Protein AF-J9ECN8-F1 (afdb_monomer_lite)

Sequence (261 aa):
MIISYKNYASPDTIIVLPNNDFPMMNDNQLINFFMRSLADIKRQDGMLNRNRDFYVLDIANLGALSIALVNAFPEMKFSCYNNDAHKLVHLFSPHTHNFGAFPDNQDSLLTDGSITENGYPLISSKPPRTYFEDAECSDVLICCPVSSHGFLLETSLNRVLSFRLSNGQAHIIPAKISVMGQIVNCPDIVKRCKPCPSAYQGVDLSAINDLAISFYYDIEPSVLKHEVFSDPFELMTFRFDKVQVLLFVQICFVTTVKAIA

Organism: Wuchereria bancrofti (NCBI:txid6293)

Radius of gyration: 23.29 Å; chains: 1; bounding box: 60×42×58 Å

Foldseek 3Di:
DDPDPCVVDPPVNDQDQPQAQVVCLPPPVNLVLVQVVVVVLVVVVVVVVPPDAAEEEEPAQRLSSVLSNCVSCLSHEYAHEHQSQVRCVVSDDPSHPHTYHFPLVPCVPPPPDDQDPVRDPPPPPDQDARDDPCLQVHQEYEHDQAHPFGDGNPVRVSHLLNSCVNHVRHYYVVQKDFDKAFAKAFVVVVCVQDPDVVVPPPDPCVVCRVVGDQADIPDDPVPTDIGTDDDIDTPDMDGSNHNDPPPDDPDDDGNGNPPPD

Secondary structure (DSSP, 8-state):
----GGGT--GGG----TTS-HHHHT-HHHHHHHHHHHHHHHHHHHHTT--S--EEEE-S--HHHHHHHHHH-TTSEEEEE-TTHHHHGGGS-TTEEEEE--GGGGGGG-------TT------SSPP----TTTTT-SEEE---B-TTS-B-HHHHHHHHHHHHH-SSSEEESSEEEEEE--EE-HHHHHHHS--GGGSTT---GGGGGG------S--GGGS--EE-S--EEEEEEESSS-------------------

Structure (mmCIF, N/CA/C/O backbone):
data_AF-J9ECN8-F1
#
_entry.id   AF-J9ECN8-F1
#
loop_
_atom_site.group_PDB
_atom_site.id
_atom_site.type_symbol
_atom_site.label_atom_id
_atom_site.label_alt_id
_atom_site.label_comp_id
_atom_site.label_asym_id
_atom_site.label_entity_id
_atom_site.label_seq_id
_atom_site.pdbx_PDB_ins_code
_atom_site.Cartn_x
_atom_site.Cartn_y
_atom_site.Cartn_z
_atom_site.occupancy
_atom_site.B_iso_or_equiv
_atom_site.auth_seq_id
_atom_site.auth_comp_id
_atom_site.auth_asym_id
_atom_site.auth_atom_id
_atom_site.pdbx_PDB_model_num
ATOM 1 N N . MET A 1 1 ? -23.150 17.435 -27.465 1.00 44.12 1 MET A N 1
ATOM 2 C CA . MET A 1 1 ? -23.328 17.991 -26.108 1.00 44.12 1 MET A CA 1
ATOM 3 C C . MET A 1 1 ? -21.942 18.161 -25.511 1.00 44.12 1 MET A C 1
ATOM 5 O O . MET A 1 1 ? -21.281 17.163 -25.272 1.00 44.12 1 MET A O 1
ATOM 9 N N . ILE A 1 2 ? -21.447 19.396 -25.405 1.00 46.53 2 ILE A N 1
ATOM 10 C CA . ILE A 1 2 ? -20.133 19.672 -24.809 1.00 46.53 2 ILE A CA 1
ATOM 11 C C . ILE A 1 2 ? -20.352 19.752 -23.301 1.00 46.53 2 ILE A C 1
ATOM 13 O O . ILE A 1 2 ? -21.045 20.646 -22.820 1.00 46.53 2 ILE A O 1
ATOM 17 N N . ILE A 1 3 ? -19.814 18.780 -22.569 1.00 47.91 3 ILE A N 1
ATOM 18 C CA . ILE A 1 3 ? -19.807 18.787 -21.108 1.00 47.91 3 ILE A CA 1
ATOM 19 C C . ILE A 1 3 ? -18.822 19.884 -20.684 1.00 47.91 3 ILE A C 1
ATOM 21 O O . ILE A 1 3 ? -17.613 19.743 -20.847 1.00 47.91 3 ILE A O 1
ATOM 25 N N . SER A 1 4 ? -19.333 21.016 -20.198 1.00 50.53 4 SER A N 1
ATOM 26 C CA . SER A 1 4 ? -18.500 22.065 -19.603 1.00 50.53 4 SER A CA 1
ATOM 27 C C . SER A 1 4 ? -18.049 21.601 -18.220 1.00 50.53 4 SER A C 1
ATOM 29 O O . SER A 1 4 ? -18.863 21.554 -17.300 1.00 50.53 4 SER A O 1
ATOM 31 N N . TYR A 1 5 ? -16.762 21.281 -18.054 1.00 53.50 5 TYR A N 1
ATOM 32 C CA . TYR A 1 5 ? -16.178 20.895 -16.758 1.00 53.50 5 TYR A CA 1
ATOM 33 C C . TYR A 1 5 ? -16.437 21.934 -15.652 1.00 53.50 5 TYR A C 1
ATOM 35 O O . TYR A 1 5 ? -16.629 21.565 -14.495 1.00 53.50 5 TYR A O 1
ATOM 43 N N . LYS A 1 6 ? -16.548 23.222 -16.013 1.00 54.34 6 LYS A N 1
ATOM 44 C CA . LYS A 1 6 ? -16.897 24.310 -15.081 1.00 54.34 6 LYS A CA 1
ATOM 45 C C . LYS A 1 6 ? -18.284 24.161 -14.445 1.00 54.34 6 LYS A C 1
ATOM 47 O O . LYS A 1 6 ? -18.522 24.753 -13.403 1.00 54.34 6 LYS A O 1
ATOM 52 N N . ASN A 1 7 ? -19.186 23.389 -15.053 1.00 55.53 7 ASN A N 1
ATOM 53 C CA . ASN A 1 7 ? -20.536 23.176 -14.529 1.00 55.53 7 ASN A CA 1
ATOM 54 C C . ASN A 1 7 ? -20.619 21.985 -13.553 1.00 55.53 7 ASN A C 1
ATOM 56 O O . ASN A 1 7 ? -21.668 21.798 -12.946 1.00 55.53 7 ASN A O 1
ATOM 60 N N . TYR A 1 8 ? -19.554 21.179 -13.416 1.00 55.03 8 TYR A N 1
ATOM 61 C CA . TYR A 1 8 ? -19.542 19.955 -12.595 1.00 55.03 8 TYR A CA 1
ATOM 62 C C . TYR A 1 8 ? -18.639 20.034 -11.363 1.00 55.03 8 TYR A C 1
ATOM 64 O O . TYR A 1 8 ? -18.899 19.341 -10.385 1.00 55.03 8 TYR A O 1
ATOM 72 N N . ALA A 1 9 ? -17.604 20.871 -11.385 1.00 55.28 9 ALA A N 1
ATOM 73 C CA . ALA A 1 9 ? -16.734 21.089 -10.238 1.00 55.28 9 ALA A CA 1
ATOM 74 C C . ALA A 1 9 ? -16.389 22.578 -10.151 1.00 55.28 9 ALA A C 1
ATOM 76 O O . ALA A 1 9 ? -15.718 23.116 -11.037 1.00 55.28 9 ALA A O 1
ATOM 77 N N . SER A 1 10 ? -16.855 23.251 -9.093 1.00 58.81 10 SER A N 1
ATOM 78 C CA . SER A 1 10 ? -16.287 24.555 -8.743 1.00 58.81 10 SER A CA 1
ATOM 79 C C . SER A 1 10 ? -14.843 24.322 -8.286 1.00 58.81 10 SER A C 1
ATOM 81 O O . SER A 1 10 ? -14.612 23.363 -7.543 1.00 58.81 10 SER A O 1
ATOM 83 N N . PRO A 1 11 ? -13.869 25.169 -8.655 1.00 60.03 11 PRO A N 1
ATOM 84 C CA . PRO A 1 11 ? -12.533 25.142 -8.057 1.00 60.03 11 PRO A CA 1
ATOM 85 C C . PRO A 1 11 ? -12.568 25.123 -6.521 1.00 60.03 11 PRO A C 1
ATOM 87 O O . PRO A 1 11 ? -11.711 24.503 -5.900 1.00 60.03 11 PRO A O 1
ATOM 90 N N . ASP A 1 12 ? -13.614 25.702 -5.923 1.00 63.50 12 ASP A N 1
ATOM 91 C CA . ASP A 1 12 ? -13.840 25.739 -4.472 1.00 63.50 12 ASP A CA 1
ATOM 92 C C . ASP A 1 12 ? -14.202 24.370 -3.861 1.00 63.50 12 ASP A C 1
ATOM 94 O O . ASP A 1 12 ? -14.223 24.219 -2.644 1.00 63.50 12 ASP A O 1
ATOM 98 N N . THR A 1 13 ? -14.496 23.363 -4.692 1.00 66.94 13 THR A N 1
ATOM 99 C CA . THR A 1 13 ? -14.792 21.979 -4.268 1.00 66.94 13 THR A CA 1
ATOM 100 C C . THR A 1 13 ? -13.595 21.035 -4.413 1.00 66.94 13 THR A C 1
ATOM 102 O O . THR A 1 13 ? -13.693 19.858 -4.069 1.00 66.94 13 THR A O 1
ATOM 105 N N . ILE A 1 14 ? -12.456 21.527 -4.915 1.00 75.88 14 ILE A N 1
ATOM 106 C CA . ILE A 1 14 ? -11.248 20.720 -5.113 1.00 75.88 14 ILE A CA 1
ATOM 107 C C . ILE A 1 14 ? -10.429 20.712 -3.823 1.00 75.88 14 ILE A C 1
ATOM 109 O O . ILE A 1 14 ? -9.866 21.726 -3.413 1.00 75.88 14 ILE A O 1
ATOM 113 N N . ILE A 1 15 ? -10.302 19.538 -3.208 1.00 79.69 15 ILE A N 1
ATOM 114 C CA . ILE A 1 15 ? -9.439 19.339 -2.043 1.00 79.69 15 ILE A CA 1
ATOM 115 C C . ILE A 1 15 ? -8.073 18.858 -2.532 1.00 79.69 15 ILE A C 1
ATOM 117 O O . ILE A 1 15 ? -7.946 17.769 -3.087 1.00 79.69 15 ILE A O 1
ATOM 121 N N . VAL A 1 16 ? -7.037 19.670 -2.320 1.00 82.81 16 VAL A N 1
ATOM 122 C CA . VAL A 1 16 ? -5.660 19.337 -2.714 1.00 82.81 16 VAL A CA 1
ATOM 123 C C . VAL A 1 16 ? -4.937 18.643 -1.562 1.00 82.81 16 VAL A C 1
ATOM 125 O O . VAL A 1 16 ? -4.697 19.262 -0.519 1.00 82.81 16 VAL A O 1
ATOM 128 N N . LEU A 1 17 ? -4.542 17.388 -1.775 1.00 85.62 17 LEU A N 1
ATOM 129 C CA . LEU A 1 17 ? -3.843 16.534 -0.808 1.00 85.62 17 LEU A CA 1
ATOM 130 C C . LEU A 1 17 ? -2.387 16.302 -1.254 1.00 85.62 17 LEU A C 1
ATOM 132 O O . LEU A 1 17 ? -2.105 15.313 -1.925 1.00 85.62 17 LEU A O 1
ATOM 136 N N . PRO A 1 18 ? -1.460 17.232 -0.960 1.00 83.69 18 PRO A N 1
ATOM 137 C CA . PRO A 1 18 ? -0.095 17.194 -1.488 1.00 83.69 18 PRO A CA 1
ATOM 138 C C . PRO A 1 18 ? 0.755 16.032 -0.962 1.00 83.69 18 PRO A C 1
ATOM 140 O O . PRO A 1 18 ? 1.751 15.694 -1.590 1.00 83.69 18 PRO A O 1
ATOM 143 N N . ASN A 1 19 ? 0.397 15.443 0.182 1.00 86.06 19 ASN A N 1
ATOM 144 C CA . ASN A 1 19 ? 1.182 14.392 0.831 1.00 86.06 19 ASN A CA 1
ATOM 145 C C . ASN A 1 19 ? 0.583 12.996 0.647 1.00 86.06 19 ASN A C 1
ATOM 147 O O . ASN A 1 19 ? 1.091 12.033 1.226 1.00 86.06 19 ASN A O 1
ATOM 151 N N . ASN A 1 20 ? -0.526 12.889 -0.083 1.00 88.25 20 ASN A N 1
ATOM 152 C CA . ASN A 1 20 ? -1.149 11.614 -0.385 1.00 88.25 20 ASN A CA 1
ATOM 153 C C . ASN A 1 20 ? -0.677 11.121 -1.755 1.00 88.25 20 ASN A C 1
ATOM 155 O O . ASN A 1 20 ? -0.539 11.892 -2.705 1.00 88.25 20 ASN A O 1
ATOM 159 N N . ASP A 1 21 ? -0.470 9.813 -1.857 1.00 88.75 21 ASP A N 1
ATOM 160 C CA . ASP A 1 21 ? -0.122 9.158 -3.110 1.00 88.75 21 ASP A CA 1
ATOM 161 C C . ASP A 1 21 ? -1.367 9.077 -4.011 1.00 88.75 21 ASP A C 1
ATOM 163 O O . ASP A 1 21 ? -2.272 8.266 -3.793 1.00 88.75 21 ASP A O 1
ATOM 167 N N . PHE A 1 22 ? -1.453 9.983 -4.989 1.00 89.25 22 PHE A N 1
ATOM 168 C CA . PHE A 1 22 ? -2.646 10.139 -5.821 1.00 89.25 22 PHE A CA 1
ATOM 169 C C . PHE A 1 22 ? -2.990 8.878 -6.635 1.00 89.25 22 PHE A C 1
ATOM 171 O O . PHE A 1 22 ? -4.160 8.486 -6.611 1.00 89.25 22 PHE A O 1
ATOM 178 N N . PRO A 1 23 ? -2.048 8.205 -7.330 1.00 89.94 23 PRO A N 1
ATOM 179 C CA . PRO A 1 23 ? -2.356 6.940 -7.992 1.00 89.94 23 PRO A CA 1
ATOM 180 C C . PRO A 1 23 ? -2.916 5.885 -7.032 1.00 89.94 23 PRO A C 1
ATOM 182 O O . PRO A 1 23 ? -3.953 5.293 -7.332 1.00 89.94 23 PRO A O 1
ATOM 185 N N . MET A 1 24 ? -2.307 5.697 -5.855 1.00 91.31 24 MET A N 1
ATOM 186 C CA . MET A 1 24 ? -2.782 4.696 -4.889 1.00 91.31 24 MET A CA 1
ATOM 187 C C . MET A 1 24 ? -4.142 5.054 -4.284 1.00 91.31 24 MET A C 1
ATOM 189 O O . MET A 1 24 ? -4.969 4.170 -4.070 1.00 91.31 24 MET A O 1
ATOM 193 N N . MET A 1 25 ? -4.421 6.342 -4.060 1.00 89.88 25 MET A N 1
ATOM 194 C CA . MET A 1 25 ? -5.743 6.811 -3.626 1.00 89.88 25 MET A CA 1
ATOM 195 C C . MET A 1 25 ? -6.870 6.462 -4.608 1.00 89.88 25 MET A C 1
ATOM 197 O O . MET A 1 25 ? -8.026 6.388 -4.195 1.00 89.88 25 MET A O 1
ATOM 201 N N . ASN A 1 26 ? -6.553 6.284 -5.892 1.00 90.25 26 ASN A N 1
ATOM 202 C CA . ASN A 1 26 ? -7.520 5.968 -6.944 1.00 90.25 26 ASN A CA 1
ATOM 203 C C . ASN A 1 26 ? -7.516 4.478 -7.332 1.00 90.25 26 ASN A C 1
ATOM 205 O O . ASN A 1 26 ? -8.256 4.069 -8.231 1.00 90.25 26 ASN A O 1
ATOM 209 N N . ASP A 1 27 ? -6.714 3.650 -6.658 1.00 92.38 27 ASP A N 1
ATOM 210 C CA . ASP A 1 27 ? -6.674 2.213 -6.897 1.00 92.38 27 ASP A CA 1
ATOM 211 C C . ASP A 1 27 ? -7.784 1.495 -6.111 1.00 92.38 27 ASP A C 1
ATOM 213 O O . ASP A 1 27 ? -7.659 1.132 -4.938 1.00 92.38 27 ASP A O 1
ATOM 217 N N . ASN A 1 28 ? -8.897 1.239 -6.799 1.00 93.94 28 ASN A N 1
ATOM 218 C CA . ASN A 1 28 ? -10.022 0.499 -6.233 1.00 93.94 28 ASN A CA 1
ATOM 219 C C . ASN A 1 28 ? -9.659 -0.939 -5.836 1.00 93.94 28 ASN A C 1
ATOM 221 O O . ASN A 1 28 ? -10.296 -1.496 -4.941 1.00 93.94 28 ASN A O 1
ATOM 225 N N . GLN A 1 29 ? -8.695 -1.584 -6.498 1.00 93.56 29 GLN A N 1
ATOM 226 C CA . GLN A 1 29 ? -8.294 -2.946 -6.138 1.00 93.56 29 GLN A CA 1
ATOM 227 C C . GLN A 1 29 ? -7.537 -2.938 -4.813 1.00 93.56 29 GLN A C 1
ATOM 229 O O . GLN A 1 29 ? -7.827 -3.769 -3.950 1.00 93.56 29 GLN A O 1
ATOM 234 N N . LEU A 1 30 ? -6.651 -1.958 -4.622 1.00 92.62 30 LEU A N 1
ATOM 235 C CA . LEU A 1 30 ? -5.947 -1.736 -3.364 1.00 92.62 30 LEU A CA 1
ATOM 236 C C . LEU A 1 30 ? -6.927 -1.467 -2.214 1.00 92.62 30 LEU A C 1
ATOM 238 O O . LEU A 1 30 ? -6.869 -2.140 -1.185 1.00 92.62 30 LEU A O 1
ATOM 242 N N . ILE A 1 31 ? -7.878 -0.546 -2.397 1.00 94.81 31 ILE A N 1
ATOM 243 C CA . ILE A 1 31 ? -8.895 -0.245 -1.374 1.00 94.81 31 ILE A CA 1
ATOM 244 C C . ILE A 1 31 ? -9.710 -1.502 -1.031 1.00 94.81 31 ILE A C 1
ATOM 246 O O . ILE A 1 31 ? -9.890 -1.837 0.142 1.00 94.81 31 ILE A O 1
ATOM 250 N N . ASN A 1 32 ? -10.146 -2.255 -2.047 1.00 95.69 32 ASN A N 1
ATOM 251 C CA . ASN A 1 32 ? -10.878 -3.506 -1.846 1.00 95.69 32 ASN A CA 1
ATOM 252 C C . ASN A 1 32 ? -10.046 -4.572 -1.120 1.00 95.69 32 ASN A C 1
ATOM 254 O O . ASN A 1 32 ? -10.601 -5.337 -0.329 1.00 95.69 32 ASN A O 1
ATOM 258 N N . PHE A 1 33 ? -8.737 -4.640 -1.371 1.00 95.56 33 PHE A N 1
ATOM 259 C CA . PHE A 1 33 ? -7.832 -5.534 -0.652 1.00 95.56 33 PHE A CA 1
ATOM 260 C C . PHE A 1 33 ? -7.834 -5.232 0.852 1.00 95.56 33 PHE A C 1
ATOM 262 O O . PHE A 1 33 ? -8.035 -6.149 1.654 1.00 95.56 33 PHE A O 1
ATOM 269 N N . PHE A 1 34 ? -7.686 -3.963 1.241 1.00 96.81 34 PHE A N 1
ATOM 270 C CA . PHE A 1 34 ? -7.721 -3.562 2.650 1.00 96.81 34 PHE A CA 1
ATOM 271 C C . PHE A 1 34 ? -9.086 -3.825 3.288 1.00 96.81 34 PHE A C 1
ATOM 273 O O . PHE A 1 34 ? -9.150 -4.425 4.360 1.00 96.81 34 PHE A O 1
ATOM 280 N N . MET A 1 35 ? -10.177 -3.454 2.609 1.00 96.25 35 MET A N 1
ATOM 281 C CA . MET A 1 35 ? -11.536 -3.692 3.104 1.00 96.25 35 MET A CA 1
ATOM 282 C C . MET A 1 35 ? -11.812 -5.178 3.354 1.00 96.25 35 MET A C 1
ATOM 284 O O . MET A 1 35 ? -12.316 -5.545 4.414 1.00 96.25 35 MET A O 1
ATOM 288 N N . ARG A 1 36 ? -11.472 -6.049 2.395 1.00 96.06 36 ARG A N 1
ATOM 289 C CA . ARG A 1 36 ? -11.673 -7.500 2.536 1.00 96.06 36 ARG A CA 1
ATOM 290 C C . ARG A 1 36 ? -10.820 -8.076 3.659 1.00 96.06 36 ARG A C 1
ATOM 292 O O . ARG A 1 36 ? -11.334 -8.840 4.469 1.00 96.06 36 ARG A O 1
ATOM 299 N N . SER A 1 37 ? -9.557 -7.660 3.742 1.00 95.69 37 SER A N 1
ATOM 300 C CA . SER A 1 37 ? -8.640 -8.106 4.794 1.00 95.69 37 SER A CA 1
ATOM 301 C C . SER A 1 37 ? -9.158 -7.739 6.188 1.00 95.69 37 SER A C 1
ATOM 303 O O . SER A 1 37 ? -9.153 -8.578 7.088 1.00 95.69 37 SER A O 1
ATOM 305 N N . LEU A 1 38 ? -9.664 -6.513 6.362 1.00 96.00 38 LEU A N 1
ATOM 306 C CA . LEU A 1 38 ? -10.241 -6.065 7.628 1.00 96.00 38 LEU A CA 1
ATOM 307 C C . LEU A 1 38 ? -11.526 -6.834 7.972 1.00 96.00 38 LEU A C 1
ATOM 309 O O . LEU A 1 38 ? -11.681 -7.291 9.104 1.00 96.00 38 LEU A O 1
ATOM 313 N N . ALA A 1 39 ? -12.414 -7.041 6.993 1.00 94.81 39 ALA A N 1
ATOM 314 C CA . ALA A 1 39 ? -13.639 -7.818 7.180 1.00 94.81 39 ALA A CA 1
ATOM 315 C C . ALA A 1 39 ? -13.352 -9.268 7.603 1.00 94.81 39 ALA A C 1
ATOM 317 O O . ALA A 1 39 ? -14.041 -9.812 8.469 1.00 94.81 39 ALA A O 1
ATOM 318 N N . ASP A 1 40 ? -12.335 -9.897 7.012 1.00 92.88 40 ASP A N 1
ATOM 319 C CA . ASP A 1 40 ? -11.943 -11.265 7.347 1.00 92.88 40 ASP A CA 1
ATOM 320 C C . ASP A 1 40 ? -11.378 -11.361 8.770 1.00 92.88 40 ASP A C 1
ATOM 322 O O . ASP A 1 40 ? -11.769 -12.265 9.513 1.00 92.88 40 ASP A O 1
ATOM 326 N N . ILE A 1 41 ? -10.543 -10.403 9.190 1.00 91.88 41 ILE A N 1
ATOM 327 C CA . ILE A 1 41 ? -10.044 -10.333 10.573 1.00 91.88 41 ILE A CA 1
ATOM 328 C C . ILE A 1 41 ? -11.204 -10.115 11.551 1.00 91.88 41 ILE A C 1
ATOM 330 O O . ILE A 1 41 ? -11.314 -10.831 12.547 1.00 91.88 41 ILE A O 1
ATOM 334 N N . LYS A 1 42 ? -12.124 -9.186 11.257 1.00 90.12 42 LYS A N 1
ATOM 335 C CA . LYS A 1 42 ? -13.286 -8.944 12.122 1.00 90.12 42 LYS A CA 1
ATOM 336 C C . LYS A 1 42 ? -14.162 -10.186 12.264 1.00 90.12 42 LYS A C 1
ATOM 338 O O . LYS A 1 42 ? -14.627 -10.489 13.363 1.00 90.12 42 LYS A O 1
ATOM 343 N N . ARG A 1 43 ? -14.384 -10.921 11.169 1.00 89.12 43 ARG A N 1
ATOM 344 C CA . ARG A 1 43 ? -15.155 -12.171 11.188 1.00 89.12 43 ARG A CA 1
ATOM 345 C C . ARG A 1 43 ? -14.503 -13.206 12.105 1.00 89.12 43 ARG A C 1
ATOM 347 O O . ARG A 1 43 ? -15.210 -13.853 12.873 1.00 89.12 43 ARG A O 1
ATOM 354 N N . GLN A 1 44 ? -13.178 -13.340 12.047 1.00 84.81 44 GLN A N 1
ATOM 355 C CA . GLN A 1 44 ? -12.423 -14.244 12.919 1.00 84.81 44 GLN A CA 1
ATOM 356 C C . GLN A 1 44 ? -12.537 -13.844 14.397 1.00 84.81 44 GLN A C 1
ATOM 358 O O . GLN A 1 44 ? -12.761 -14.712 15.237 1.00 84.81 44 GLN A O 1
ATOM 363 N N . ASP A 1 45 ? -12.460 -12.550 14.715 1.00 82.31 45 ASP A N 1
ATOM 364 C CA . ASP A 1 45 ? -12.615 -12.059 16.092 1.00 82.31 45 ASP A CA 1
ATOM 365 C C . ASP A 1 45 ? -14.046 -12.268 16.628 1.00 82.31 45 ASP A C 1
ATOM 367 O O . ASP A 1 45 ? -14.234 -12.707 17.764 1.00 82.31 45 ASP A O 1
ATOM 371 N N . GLY A 1 46 ? -15.065 -12.081 15.781 1.00 75.69 46 GLY A N 1
ATOM 372 C CA . GLY A 1 46 ? -16.461 -12.374 16.121 1.00 75.69 46 GLY A CA 1
ATOM 373 C C . GLY A 1 46 ? -16.708 -13.848 16.465 1.00 75.69 46 GLY A C 1
ATOM 374 O O . GLY A 1 46 ? -17.459 -14.144 17.392 1.00 75.69 46 GLY A O 1
ATOM 375 N N . MET A 1 47 ? -16.024 -14.783 15.794 1.00 64.38 47 MET A N 1
ATOM 376 C CA . MET A 1 47 ? -16.091 -16.215 16.134 1.00 64.38 47 MET A CA 1
ATOM 377 C C . MET A 1 47 ? -15.509 -16.533 17.519 1.00 64.38 47 MET A C 1
ATOM 379 O O . MET A 1 47 ? -15.849 -17.561 18.103 1.00 64.38 47 MET A O 1
ATOM 383 N N . LEU A 1 48 ? -14.657 -15.658 18.061 1.00 70.81 48 LEU A N 1
ATOM 384 C CA . LEU A 1 48 ? -14.082 -15.787 19.400 1.00 70.81 48 LEU A CA 1
ATOM 385 C C . LEU A 1 48 ? -14.984 -15.186 20.499 1.00 70.81 48 LEU A C 1
ATOM 387 O O . LEU A 1 48 ? -14.573 -15.160 21.658 1.00 70.81 48 LEU A O 1
ATOM 391 N N . ASN A 1 49 ? -16.205 -14.732 20.165 1.00 61.03 49 ASN A N 1
ATOM 392 C CA . ASN A 1 49 ? -17.204 -14.164 21.087 1.00 61.03 49 ASN A CA 1
ATOM 393 C C . ASN A 1 49 ? -16.664 -13.038 21.989 1.00 61.03 49 ASN A C 1
ATOM 395 O O . ASN A 1 49 ? -17.061 -12.891 23.149 1.00 61.03 49 ASN A O 1
ATOM 399 N N . ARG A 1 50 ? -15.757 -12.213 21.464 1.00 66.25 50 ARG A N 1
ATOM 400 C CA . ARG A 1 50 ? -15.271 -11.030 22.175 1.00 66.25 50 ARG A CA 1
ATOM 401 C C . ARG A 1 50 ? -16.289 -9.899 22.026 1.00 66.25 50 ARG A C 1
ATOM 403 O O . ARG A 1 50 ? -16.284 -9.170 21.043 1.00 66.25 50 ARG A O 1
ATOM 410 N N . ASN A 1 51 ? -17.169 -9.747 23.016 1.00 66.25 51 ASN A N 1
ATOM 411 C CA . ASN A 1 51 ? -18.075 -8.597 23.129 1.00 66.25 51 ASN A CA 1
ATOM 412 C C . ASN A 1 51 ? -17.298 -7.348 23.583 1.00 66.25 51 ASN A C 1
ATOM 414 O O . ASN A 1 51 ? -17.433 -6.894 24.719 1.00 66.25 51 ASN A O 1
ATOM 418 N N . ARG A 1 52 ? -16.440 -6.818 22.709 1.00 81.31 52 ARG A N 1
ATOM 419 C CA . ARG A 1 52 ? -15.742 -5.547 22.916 1.00 81.31 52 ARG A CA 1
ATOM 420 C C . ARG A 1 52 ? -15.741 -4.707 21.645 1.00 81.31 52 ARG A C 1
ATOM 422 O O . ARG A 1 52 ? -15.886 -5.243 20.544 1.00 81.31 52 ARG A O 1
ATOM 429 N N . ASP A 1 53 ? -15.547 -3.406 21.825 1.00 85.31 53 ASP A N 1
ATOM 430 C CA . ASP A 1 53 ? -15.266 -2.488 20.725 1.00 85.31 53 ASP A CA 1
ATOM 431 C C . ASP A 1 53 ? -14.008 -2.945 19.975 1.00 85.31 53 ASP A C 1
ATOM 433 O O . ASP A 1 53 ? -13.063 -3.454 20.582 1.00 85.31 53 ASP A O 1
ATOM 437 N N . PHE A 1 54 ? -14.029 -2.796 18.651 1.00 90.00 54 PHE A N 1
ATOM 438 C CA . PHE A 1 54 ? -12.950 -3.225 17.766 1.00 90.00 54 PHE A CA 1
ATOM 439 C C . PHE A 1 54 ? -12.220 -2.003 17.226 1.00 90.00 54 PHE A C 1
ATOM 441 O O . PHE A 1 54 ? -12.833 -1.177 16.544 1.00 90.00 54 PHE A O 1
ATOM 448 N N . TYR A 1 55 ? -10.940 -1.889 17.557 1.00 92.19 55 TYR A N 1
ATOM 449 C CA . TYR A 1 55 ? -10.134 -0.697 17.331 1.00 92.19 55 TYR A CA 1
ATOM 450 C C . TYR A 1 55 ? -9.187 -0.885 16.148 1.00 92.19 55 TYR A C 1
ATOM 452 O O . TYR A 1 55 ? -8.414 -1.843 16.084 1.00 92.19 55 TYR A O 1
ATOM 460 N N . VAL A 1 56 ? -9.227 0.061 15.216 1.00 94.56 56 VAL A N 1
ATOM 461 C CA . VAL A 1 56 ? -8.409 0.073 14.005 1.00 94.56 56 VAL A CA 1
ATOM 462 C C . VAL A 1 56 ? -7.558 1.335 13.987 1.00 94.56 56 VAL A C 1
ATOM 464 O O . VAL A 1 56 ? -8.083 2.449 13.996 1.00 94.56 56 VAL A O 1
ATOM 467 N N . LEU A 1 57 ? -6.243 1.151 13.912 1.00 95.25 57 LEU A N 1
ATOM 468 C CA . LEU A 1 57 ? -5.274 2.220 13.715 1.00 95.25 57 LEU A CA 1
ATOM 469 C C . LEU A 1 57 ? -4.857 2.261 12.245 1.00 95.25 57 LEU A C 1
ATOM 471 O O . LEU A 1 57 ? -4.229 1.331 11.744 1.00 95.25 57 LEU A O 1
ATOM 475 N N . ASP A 1 58 ? -5.188 3.341 11.549 1.00 95.25 58 ASP A N 1
ATOM 476 C CA . ASP A 1 58 ? -4.814 3.561 10.155 1.00 95.25 58 ASP A CA 1
ATOM 477 C C . ASP A 1 58 ? -3.670 4.571 10.054 1.00 95.25 58 ASP A C 1
ATOM 479 O O . ASP A 1 58 ? -3.820 5.745 10.388 1.00 95.25 58 ASP A O 1
ATOM 483 N N . ILE A 1 59 ? -2.523 4.099 9.570 1.00 94.44 59 ILE A N 1
ATOM 484 C CA . ILE A 1 59 ? -1.323 4.894 9.289 1.00 94.44 59 ILE A CA 1
ATOM 485 C C . ILE A 1 59 ? -0.941 4.845 7.805 1.00 94.44 59 ILE A C 1
ATOM 487 O O . ILE A 1 59 ? 0.188 5.194 7.452 1.00 94.44 59 ILE A O 1
ATOM 491 N N . ALA A 1 60 ? -1.840 4.393 6.925 1.00 94.31 60 ALA A N 1
ATOM 492 C CA . ALA A 1 60 ? -1.549 4.242 5.502 1.00 94.31 60 ALA A CA 1
ATOM 493 C C . ALA A 1 60 ? -1.302 5.578 4.792 1.00 94.31 60 ALA A C 1
ATOM 495 O O . ALA A 1 60 ? -0.710 5.580 3.718 1.00 94.31 60 ALA A O 1
ATOM 496 N N . ASN A 1 61 ? -1.725 6.704 5.384 1.00 92.94 61 ASN A N 1
ATOM 497 C CA . ASN A 1 61 ? -1.612 8.039 4.791 1.00 92.94 61 ASN A CA 1
ATOM 498 C C . ASN A 1 61 ? -2.289 8.136 3.403 1.00 92.94 61 ASN A C 1
ATOM 500 O O . ASN A 1 61 ? -1.803 8.822 2.507 1.00 92.94 61 ASN A O 1
ATOM 504 N N . LEU A 1 62 ? -3.421 7.442 3.234 1.00 92.81 62 LEU A N 1
ATOM 505 C CA . LEU A 1 62 ? -4.243 7.451 2.021 1.00 92.81 62 LEU A CA 1
ATOM 506 C C . LEU A 1 62 ? -5.680 7.837 2.386 1.00 92.81 62 LEU A C 1
ATOM 508 O O . LEU A 1 62 ? -6.458 7.006 2.841 1.00 92.81 62 LEU A O 1
ATOM 512 N N . GLY A 1 63 ? -6.054 9.099 2.173 1.00 90.06 63 GLY A N 1
ATOM 513 C CA . GLY A 1 63 ? -7.337 9.634 2.643 1.00 90.06 63 GLY A CA 1
ATOM 514 C C . GLY A 1 63 ? -8.555 8.887 2.090 1.00 90.06 63 GLY A C 1
ATOM 515 O O . GLY A 1 63 ? -9.506 8.632 2.824 1.00 90.06 63 GLY A O 1
ATOM 516 N N . ALA A 1 64 ? -8.508 8.472 0.820 1.00 90.69 64 ALA A N 1
ATOM 517 C CA . ALA A 1 64 ? -9.579 7.696 0.192 1.00 90.69 64 ALA A CA 1
ATOM 518 C C . ALA A 1 64 ? -9.759 6.316 0.846 1.00 90.69 64 ALA A C 1
ATOM 520 O O . ALA A 1 64 ? -10.892 5.874 1.034 1.00 90.69 64 ALA A O 1
ATOM 521 N N . LEU A 1 65 ? -8.657 5.668 1.241 1.00 93.75 65 LEU A N 1
ATOM 522 C CA . LEU A 1 65 ? -8.691 4.401 1.968 1.00 93.75 65 LEU A CA 1
ATOM 523 C C . LEU A 1 65 ? -9.322 4.591 3.351 1.00 93.75 65 LEU A C 1
ATOM 525 O O . LEU A 1 65 ? -10.253 3.863 3.690 1.00 93.75 65 LEU A O 1
ATOM 529 N N . SER A 1 66 ? -8.871 5.593 4.112 1.00 92.81 66 SER A N 1
ATOM 530 C CA . SER A 1 66 ? -9.419 5.899 5.439 1.00 92.81 66 SER A CA 1
ATOM 531 C C . SER A 1 66 ? -10.932 6.141 5.377 1.00 92.81 66 SER A C 1
ATOM 533 O O . SER A 1 66 ? -11.690 5.549 6.142 1.00 92.81 66 SER A O 1
ATOM 535 N N . ILE A 1 67 ? -11.393 6.955 4.418 1.00 90.25 67 ILE A N 1
ATOM 536 C CA . ILE A 1 67 ? -12.821 7.244 4.210 1.00 90.25 67 ILE A CA 1
ATOM 537 C C . ILE A 1 67 ? -13.593 5.966 3.853 1.00 90.25 67 ILE A C 1
ATOM 539 O O . ILE A 1 67 ? -14.662 5.714 4.411 1.00 90.25 67 ILE A O 1
ATOM 543 N N . ALA A 1 68 ? -13.065 5.152 2.933 1.00 92.56 68 ALA A N 1
ATOM 544 C CA . ALA A 1 68 ? -13.715 3.916 2.506 1.00 92.56 68 ALA A CA 1
ATOM 545 C C . ALA A 1 68 ? -13.887 2.927 3.669 1.00 92.56 68 ALA 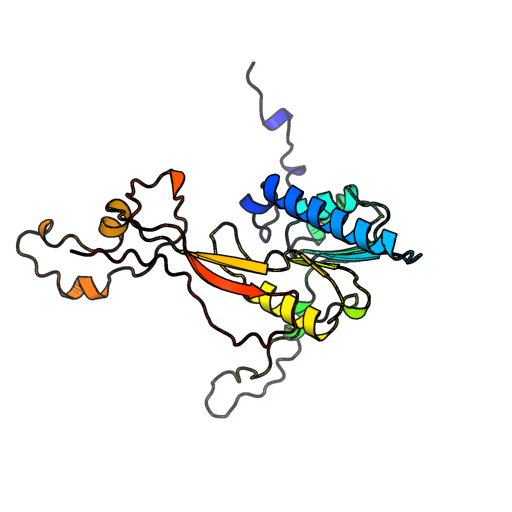A C 1
ATOM 547 O O . ALA A 1 68 ? -14.964 2.356 3.830 1.00 92.56 68 ALA A O 1
ATOM 548 N N . LEU A 1 69 ? -12.858 2.761 4.505 1.00 93.62 69 LEU A N 1
ATOM 549 C CA . LEU A 1 69 ? -12.894 1.868 5.662 1.00 93.62 69 LEU A CA 1
ATOM 550 C C . LEU A 1 69 ? -13.880 2.352 6.731 1.00 93.62 69 LEU A C 1
ATOM 552 O O . LEU A 1 69 ? -14.736 1.577 7.153 1.00 93.62 69 LEU A O 1
ATOM 556 N N . VAL A 1 70 ? -13.815 3.630 7.119 1.00 91.44 70 VAL A N 1
ATOM 557 C CA . VAL A 1 70 ? -14.713 4.205 8.139 1.00 91.44 70 VAL A CA 1
ATOM 558 C C . VAL A 1 70 ? -16.179 4.083 7.720 1.00 91.44 70 VAL A C 1
ATOM 560 O O . VAL A 1 70 ? -17.032 3.738 8.535 1.00 91.44 70 VAL A O 1
ATOM 563 N N . ASN A 1 71 ? -16.484 4.320 6.442 1.00 90.19 71 ASN A N 1
ATOM 564 C CA . ASN A 1 71 ? -17.850 4.206 5.932 1.00 90.19 71 ASN A CA 1
ATOM 565 C C . ASN A 1 71 ? -18.329 2.752 5.813 1.00 90.19 71 ASN A C 1
ATOM 567 O O . ASN A 1 71 ? -19.521 2.492 5.964 1.00 90.19 71 ASN A O 1
ATOM 571 N N . ALA A 1 72 ? -17.426 1.814 5.518 1.00 92.19 72 ALA A N 1
ATOM 572 C CA . ALA A 1 72 ? -17.770 0.404 5.357 1.00 92.19 72 ALA A CA 1
ATOM 573 C C . ALA A 1 72 ? -17.994 -0.326 6.692 1.00 92.19 72 ALA A C 1
ATOM 575 O O . ALA A 1 72 ? -18.723 -1.317 6.707 1.00 92.19 72 ALA A O 1
ATOM 576 N N . PHE A 1 73 ? -17.390 0.152 7.786 1.00 91.88 73 PHE A N 1
ATOM 577 C CA . PHE A 1 73 ? -17.410 -0.508 9.098 1.00 91.88 73 PHE A CA 1
ATOM 578 C C . PHE A 1 73 ? -17.820 0.456 10.231 1.00 91.88 73 PHE A C 1
ATOM 580 O O . PHE A 1 73 ? -17.013 0.749 11.118 1.00 91.88 73 PHE A O 1
ATOM 587 N N . PRO A 1 74 ? -19.062 0.978 10.227 1.00 87.62 74 PRO A N 1
ATOM 588 C CA . PRO A 1 74 ? -19.521 1.975 11.202 1.00 87.62 74 PRO A CA 1
ATOM 589 C C . PRO A 1 74 ? -19.530 1.479 12.659 1.00 87.62 74 PRO A C 1
ATOM 591 O O . PRO A 1 74 ? -19.575 2.284 13.588 1.00 87.62 74 PRO A O 1
ATOM 594 N N . GLU A 1 75 ? -19.507 0.166 12.880 1.00 87.12 75 GLU A N 1
ATOM 595 C CA . GLU A 1 75 ? -19.444 -0.470 14.196 1.00 87.12 75 GLU A CA 1
ATOM 596 C C . GLU A 1 75 ? -18.032 -0.517 14.808 1.00 87.12 75 GLU A C 1
ATOM 598 O O . GLU A 1 75 ? -17.886 -0.848 15.985 1.00 87.12 75 GLU A O 1
ATOM 603 N N . MET A 1 76 ? -16.990 -0.218 14.027 1.00 90.44 76 MET A N 1
ATOM 604 C CA . MET A 1 76 ? -15.599 -0.205 14.488 1.00 90.44 76 MET A CA 1
ATOM 605 C C . MET A 1 76 ? -15.171 1.193 14.941 1.00 90.44 76 MET A C 1
ATOM 607 O O . MET A 1 76 ? -15.726 2.210 14.526 1.00 90.44 76 MET A O 1
ATOM 611 N N . LYS A 1 77 ? -14.147 1.254 15.795 1.00 90.12 77 LYS A N 1
ATOM 612 C CA . LYS A 1 77 ? -13.515 2.503 16.228 1.00 90.12 77 LYS A CA 1
ATOM 613 C C . LYS A 1 77 ? -12.248 2.731 15.418 1.00 90.12 77 LYS A C 1
ATOM 615 O O . LYS A 1 77 ? -11.352 1.894 15.439 1.00 90.12 77 LYS A O 1
ATOM 620 N N . PHE A 1 78 ? -12.171 3.866 14.730 1.00 91.19 78 PHE A N 1
ATOM 621 C CA . PHE A 1 78 ? -11.019 4.218 13.902 1.00 91.19 78 PHE A CA 1
ATOM 622 C C . PHE A 1 78 ? -10.210 5.365 14.500 1.00 91.19 78 PHE A C 1
ATOM 624 O O . PHE A 1 78 ? -10.770 6.414 14.839 1.00 91.19 78 PHE A O 1
ATOM 631 N N . SER A 1 79 ? -8.896 5.169 14.530 1.00 91.75 79 SER A N 1
ATOM 632 C CA . SER A 1 79 ? -7.891 6.209 14.724 1.00 91.75 79 SER A CA 1
ATOM 633 C C . SER A 1 79 ? -7.075 6.323 13.442 1.00 91.75 79 SER A C 1
ATOM 635 O O . SER A 1 79 ? -6.298 5.432 13.108 1.00 91.75 79 SER A O 1
ATOM 637 N N . CYS A 1 80 ? -7.289 7.393 12.685 1.00 91.62 80 CYS A N 1
ATOM 638 C CA . CYS A 1 80 ? -6.733 7.571 11.348 1.00 91.62 80 CYS A CA 1
ATOM 639 C C . CYS A 1 80 ? -5.704 8.711 11.341 1.00 91.62 80 CYS A C 1
ATOM 641 O O . CYS A 1 80 ? -6.019 9.856 11.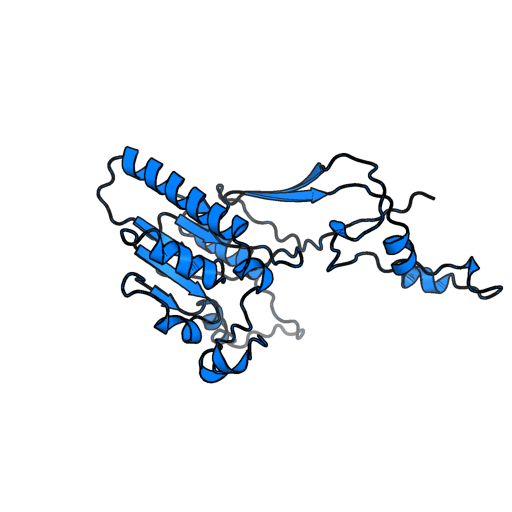675 1.00 91.62 80 CYS A O 1
ATOM 643 N N . TYR A 1 81 ? -4.483 8.410 10.906 1.00 91.00 81 TYR A N 1
ATOM 644 C CA . TYR A 1 81 ? -3.397 9.373 10.770 1.00 91.00 81 TYR A CA 1
ATOM 645 C C . TYR A 1 81 ? -3.088 9.642 9.294 1.00 91.00 81 TYR A C 1
ATOM 647 O O . TYR A 1 81 ? -2.772 8.738 8.518 1.00 91.00 81 TYR A O 1
ATOM 655 N N . ASN A 1 82 ? -3.177 10.912 8.899 1.00 89.31 82 ASN A N 1
ATOM 656 C CA . ASN A 1 82 ? -2.911 11.380 7.541 1.00 89.31 82 ASN A CA 1
ATOM 657 C C . ASN A 1 82 ? -2.243 12.761 7.585 1.00 89.31 82 ASN A C 1
ATOM 659 O O . ASN A 1 82 ? -2.702 13.655 8.292 1.00 89.31 82 ASN A O 1
ATOM 663 N N . ASN A 1 83 ? -1.186 12.968 6.800 1.00 87.94 83 ASN A N 1
ATOM 664 C CA . ASN A 1 83 ? -0.469 14.248 6.734 1.00 87.94 83 ASN A CA 1
ATOM 665 C C . ASN A 1 83 ? -1.396 15.427 6.379 1.00 87.94 83 ASN A C 1
ATOM 667 O O . ASN A 1 83 ? -1.234 16.536 6.888 1.00 87.94 83 ASN A O 1
ATOM 671 N N . ASP A 1 84 ? -2.409 15.179 5.549 1.00 86.44 84 ASP A N 1
ATOM 672 C CA . ASP A 1 84 ? -3.373 16.178 5.090 1.00 86.44 84 ASP A CA 1
ATOM 673 C C . ASP A 1 84 ? -4.710 16.119 5.856 1.00 86.44 84 ASP A C 1
ATOM 675 O O . ASP A 1 84 ? -5.719 16.644 5.382 1.00 86.44 84 ASP A O 1
ATOM 679 N N . ALA A 1 85 ? -4.745 15.517 7.055 1.00 86.25 85 ALA A N 1
ATOM 680 C CA . ALA A 1 85 ? -5.977 15.311 7.827 1.00 86.25 85 ALA A CA 1
ATOM 681 C C . ALA A 1 85 ? -6.802 16.595 8.039 1.00 86.25 85 ALA A C 1
ATOM 683 O O . ALA A 1 85 ? -8.021 16.598 7.876 1.00 86.25 85 ALA A O 1
ATOM 684 N N . HIS A 1 86 ? -6.143 17.725 8.299 1.00 83.44 86 HIS A N 1
ATOM 685 C CA . HIS A 1 86 ? -6.799 19.029 8.460 1.00 83.44 86 HIS A CA 1
ATOM 686 C C . HIS A 1 86 ? -7.688 19.433 7.266 1.00 83.44 86 HIS A C 1
ATOM 688 O O . HIS A 1 86 ? -8.650 20.177 7.444 1.00 83.44 86 HIS A O 1
ATOM 694 N N . LYS A 1 87 ? -7.406 18.930 6.057 1.00 84.19 87 LYS A N 1
ATOM 695 C CA . LYS A 1 87 ? -8.203 19.192 4.847 1.00 84.19 87 LYS A CA 1
ATOM 696 C C . LYS A 1 87 ? -9.350 18.215 4.663 1.00 84.19 87 LYS A C 1
ATOM 698 O O . LYS A 1 87 ? -10.297 18.530 3.954 1.00 84.19 87 LYS A O 1
ATOM 703 N N . LEU A 1 88 ? -9.266 17.038 5.272 1.00 84.25 88 LEU A N 1
ATOM 704 C CA . LEU A 1 88 ? -10.222 15.957 5.070 1.00 84.25 88 LEU A CA 1
ATOM 705 C C . LEU A 1 88 ? -11.265 15.861 6.183 1.00 84.25 88 LEU A C 1
ATOM 707 O O . LEU A 1 88 ? -12.270 15.196 5.981 1.00 84.25 88 LEU A O 1
ATOM 711 N N . VAL A 1 89 ? -11.066 16.526 7.326 1.00 81.31 89 VAL A N 1
ATOM 712 C CA . VAL A 1 89 ? -11.911 16.380 8.530 1.00 81.31 89 VAL A CA 1
ATOM 713 C C . VAL A 1 89 ? -13.416 16.512 8.259 1.00 81.31 89 VAL A C 1
ATOM 715 O O . VAL A 1 89 ? -14.212 15.797 8.852 1.00 81.31 89 VAL A O 1
ATOM 718 N N . HIS A 1 90 ? -13.811 17.370 7.316 1.00 80.94 90 HIS A N 1
ATOM 719 C CA . HIS A 1 90 ? -15.210 17.597 6.946 1.00 80.94 90 HIS A CA 1
ATOM 720 C C . HIS A 1 90 ? -15.845 16.446 6.142 1.00 80.94 90 HIS A C 1
ATOM 722 O O . HIS A 1 90 ? -17.065 16.396 6.018 1.00 80.94 90 HIS A O 1
ATOM 728 N N . LEU A 1 91 ? -15.033 15.547 5.578 1.00 77.56 91 LEU A N 1
ATOM 729 C CA . LEU A 1 91 ? -15.475 14.349 4.858 1.00 77.56 91 LEU A CA 1
ATOM 730 C C . LEU A 1 91 ? -15.644 13.141 5.779 1.00 77.56 91 LEU A C 1
ATOM 732 O O . LEU A 1 91 ? -16.224 12.135 5.368 1.00 77.56 91 LEU A O 1
ATOM 736 N N . PHE A 1 92 ? -15.119 13.214 7.000 1.00 73.25 92 PHE A N 1
ATOM 737 C CA . PHE A 1 92 ? -15.213 12.121 7.947 1.00 73.25 92 PHE A CA 1
ATOM 738 C C . PHE A 1 92 ? -16.532 12.176 8.708 1.00 73.25 92 PHE A C 1
ATOM 740 O O . PHE A 1 92 ? -16.978 13.209 9.206 1.00 73.25 92 PHE A O 1
ATOM 747 N N . SER A 1 93 ? -17.157 11.009 8.790 1.00 61.81 93 SER A N 1
ATOM 748 C CA . SER A 1 93 ? -18.343 10.768 9.597 1.00 61.81 93 SER A CA 1
ATOM 749 C C . SER A 1 93 ? -18.014 10.938 11.096 1.00 61.81 93 SER A C 1
ATOM 751 O O . SER A 1 93 ? -16.865 10.709 11.489 1.00 61.81 93 SER A O 1
ATOM 753 N N . PRO A 1 94 ? -18.988 11.232 11.983 1.00 62.47 94 PRO A N 1
ATOM 754 C CA . PRO A 1 94 ? -18.783 11.262 13.444 1.00 62.47 94 PRO A CA 1
ATOM 755 C C . PRO A 1 94 ? -18.316 9.927 14.069 1.00 62.47 94 PRO A C 1
ATOM 757 O O . PRO A 1 94 ? -18.185 9.827 15.284 1.00 62.47 94 PRO A O 1
ATOM 760 N N . HIS A 1 95 ? -18.087 8.893 13.257 1.00 57.84 95 HIS A N 1
ATOM 761 C CA . HIS A 1 95 ? -17.693 7.544 13.665 1.00 57.84 95 HIS A CA 1
ATOM 762 C C . HIS A 1 95 ? -16.168 7.392 13.824 1.00 57.84 95 HIS A C 1
ATOM 764 O O . HIS A 1 95 ? -15.695 6.386 14.348 1.00 57.84 95 HIS A O 1
ATOM 770 N N . THR A 1 96 ? -15.393 8.394 13.406 1.00 66.50 96 THR A N 1
ATOM 771 C CA . THR A 1 96 ? -13.938 8.437 13.606 1.00 66.50 96 THR A CA 1
ATOM 772 C C . THR A 1 96 ? -13.637 8.873 15.038 1.00 66.50 96 THR A C 1
ATOM 774 O O . THR A 1 96 ? -14.065 9.949 15.451 1.00 66.50 96 THR A O 1
ATOM 777 N N . HIS A 1 97 ? -12.929 8.037 15.804 1.00 68.31 97 HIS A N 1
ATOM 778 C CA . HIS A 1 97 ? -12.577 8.346 17.191 1.00 68.31 97 HIS A CA 1
ATOM 779 C C . HIS A 1 97 ? -11.467 9.394 17.239 1.00 68.31 97 HIS A C 1
ATOM 781 O O . HIS A 1 97 ? -11.614 10.400 17.925 1.00 68.31 97 HIS A O 1
ATOM 787 N N . ASN A 1 98 ? -10.423 9.187 16.431 1.00 75.75 98 ASN A N 1
ATOM 788 C CA . ASN A 1 98 ? -9.317 10.116 16.251 1.00 75.75 98 ASN A CA 1
ATOM 789 C C . ASN A 1 98 ? -9.025 10.293 14.755 1.00 75.75 98 ASN A C 1
ATOM 791 O O . ASN A 1 98 ? -8.922 9.319 14.008 1.00 75.75 98 ASN A O 1
ATOM 795 N N . PHE A 1 99 ? -8.878 11.539 14.305 1.00 83.12 99 PHE A N 1
ATOM 796 C CA . PHE A 1 99 ? -8.405 11.853 12.957 1.00 83.12 99 PHE A CA 1
ATOM 797 C C . PHE A 1 99 ? -7.427 13.024 13.003 1.00 83.12 99 PHE A C 1
ATOM 799 O O . PHE A 1 99 ? -7.791 14.119 13.434 1.00 83.12 99 PHE A O 1
ATOM 806 N N . GLY A 1 100 ? -6.183 12.805 12.577 1.00 83.44 100 GLY A N 1
ATOM 807 C CA . GLY A 1 100 ? -5.131 13.805 12.750 1.00 83.44 100 GLY A CA 1
ATOM 808 C C . GLY A 1 100 ? -3.888 13.581 11.897 1.00 83.44 100 GLY A C 1
ATOM 809 O O . GLY A 1 100 ? -3.781 12.615 11.147 1.00 83.44 100 GLY A O 1
ATOM 810 N N . ALA A 1 101 ? -2.943 14.514 12.000 1.00 83.38 101 ALA A N 1
ATOM 811 C CA . ALA A 1 101 ? -1.618 14.372 11.404 1.00 83.38 101 ALA A CA 1
ATOM 812 C C . ALA A 1 101 ? -0.732 13.443 12.245 1.00 83.38 101 ALA A C 1
ATOM 814 O O . ALA A 1 101 ? -0.983 13.244 13.434 1.00 83.38 101 ALA A O 1
ATOM 815 N N . PHE A 1 102 ? 0.313 12.882 11.633 1.00 83.06 102 PHE A N 1
ATOM 816 C CA . PHE A 1 102 ? 1.238 11.990 12.331 1.00 83.06 102 PHE A CA 1
ATOM 817 C C . PHE A 1 102 ? 1.973 12.700 13.483 1.00 83.06 102 PHE A C 1
ATOM 819 O O . PHE A 1 102 ? 2.405 13.844 13.313 1.00 83.06 102 PHE A O 1
ATOM 826 N N . PRO A 1 103 ? 2.174 12.020 14.628 1.00 76.06 103 PRO A N 1
ATOM 827 C CA . PRO A 1 103 ? 2.825 12.603 15.801 1.00 76.06 103 PRO A CA 1
ATOM 828 C C . PRO A 1 103 ? 4.354 12.735 15.667 1.00 76.06 103 PRO A C 1
ATOM 830 O O . PRO A 1 103 ? 4.987 13.329 16.535 1.00 76.06 103 PRO A O 1
ATOM 833 N N . ASP A 1 104 ? 4.948 12.258 14.567 1.00 71.19 104 ASP A N 1
ATOM 834 C CA . ASP A 1 104 ? 6.393 12.328 14.278 1.00 71.19 104 ASP A CA 1
ATOM 835 C C . ASP A 1 104 ? 6.980 13.751 14.349 1.00 71.19 104 ASP A C 1
ATOM 837 O O . ASP A 1 104 ? 8.180 13.922 14.546 1.00 71.19 104 ASP A O 1
ATOM 841 N N . ASN A 1 105 ? 6.142 14.785 14.223 1.00 52.16 105 ASN A N 1
ATOM 842 C CA . ASN A 1 105 ? 6.552 16.187 14.323 1.00 52.16 105 ASN A CA 1
ATOM 843 C C . ASN A 1 105 ? 6.869 16.653 15.759 1.00 52.16 105 ASN A C 1
ATOM 845 O O . ASN A 1 105 ? 7.180 17.827 15.953 1.00 52.16 105 ASN A O 1
ATOM 849 N N . GLN A 1 106 ? 6.784 15.791 16.777 1.00 47.00 106 GLN A N 1
ATOM 850 C CA . GLN A 1 106 ? 7.122 16.186 18.151 1.00 47.00 106 GLN A CA 1
ATOM 851 C C . GLN A 1 106 ? 8.622 16.084 18.486 1.00 47.00 106 GLN A C 1
ATOM 853 O O . GLN A 1 106 ? 9.066 16.741 19.427 1.00 47.00 106 GLN A O 1
ATOM 858 N N . ASP A 1 107 ? 9.435 15.390 17.681 1.00 42.69 107 ASP A N 1
ATOM 859 C CA . ASP A 1 107 ? 10.888 15.285 17.917 1.00 42.69 107 ASP A CA 1
ATOM 860 C C . ASP A 1 107 ? 11.691 16.524 17.468 1.00 42.69 107 ASP A C 1
ATOM 862 O O . ASP A 1 107 ? 12.872 16.651 17.796 1.00 42.69 107 ASP A O 1
ATOM 866 N N . SER A 1 108 ? 11.065 17.516 16.819 1.00 37.88 108 SER A N 1
ATOM 867 C CA . SER A 1 108 ? 11.699 18.826 16.576 1.00 37.88 108 SER A CA 1
ATOM 868 C C . SER A 1 108 ? 11.904 19.678 17.843 1.00 37.88 108 SER A C 1
ATOM 870 O O . SER A 1 108 ? 12.414 20.791 17.750 1.00 37.88 108 SER A O 1
ATOM 872 N N . LEU A 1 109 ? 11.539 19.170 19.028 1.00 37.72 109 LEU A N 1
ATOM 873 C CA . LEU A 1 109 ? 11.750 19.825 20.326 1.00 37.72 109 LEU A CA 1
ATOM 874 C C . LEU A 1 109 ? 12.864 19.196 21.184 1.00 37.72 109 LEU A C 1
ATOM 876 O O . LEU A 1 109 ? 13.092 19.668 22.294 1.00 37.72 109 LEU A O 1
ATOM 880 N N . LEU A 1 110 ? 13.596 18.188 20.686 1.00 35.88 110 LEU A N 1
ATOM 881 C CA . LEU A 1 110 ? 14.749 17.598 21.392 1.00 35.88 110 LEU A CA 1
ATOM 882 C C . LEU A 1 110 ? 16.114 17.925 20.765 1.00 35.88 110 LEU A C 1
ATOM 884 O O . LEU A 1 110 ? 17.120 17.309 21.116 1.00 35.88 110 LEU A O 1
ATOM 888 N N . THR A 1 111 ? 16.207 18.951 19.915 1.00 38.34 111 THR A N 1
ATOM 889 C CA . THR A 1 111 ? 17.497 19.596 19.609 1.00 38.34 111 THR A CA 1
ATOM 890 C C . THR A 1 111 ? 17.972 20.470 20.774 1.00 38.34 111 THR A C 1
ATOM 892 O O . THR A 1 111 ? 18.270 21.646 20.591 1.00 38.34 111 THR A O 1
ATOM 895 N N . ASP A 1 112 ? 18.096 19.889 21.968 1.00 37.09 112 ASP A N 1
ATOM 896 C CA . ASP A 1 112 ? 19.038 20.390 22.967 1.00 37.09 112 ASP A CA 1
ATOM 897 C C . ASP A 1 112 ? 20.425 19.841 22.608 1.00 37.09 112 ASP A C 1
ATOM 899 O O . ASP A 1 112 ? 20.870 18.778 23.033 1.00 37.09 112 ASP A O 1
ATOM 903 N N . GLY A 1 113 ? 21.062 20.577 21.698 1.00 44.75 113 GLY A N 1
ATOM 904 C CA . GLY A 1 113 ? 22.492 20.880 21.663 1.00 44.75 113 GLY A CA 1
ATOM 905 C C . GLY A 1 113 ? 23.501 19.929 22.316 1.00 44.75 113 GLY A C 1
ATOM 906 O O . GLY A 1 113 ? 24.279 20.384 23.148 1.00 44.75 113 GLY A O 1
ATOM 907 N N . SER A 1 114 ? 23.629 18.680 21.863 1.00 39.94 114 SER A N 1
ATOM 908 C CA . SER A 1 114 ? 24.880 17.926 22.049 1.00 39.94 114 SER A CA 1
ATOM 909 C C . SER A 1 114 ? 25.588 17.716 20.708 1.00 39.94 114 SER A C 1
ATOM 911 O O . SER A 1 114 ? 25.464 16.677 20.057 1.00 39.94 114 SER A O 1
ATOM 913 N N . ILE A 1 115 ? 26.326 18.739 20.279 1.00 38.38 115 ILE A N 1
ATOM 914 C CA . ILE A 1 115 ? 27.301 18.653 19.189 1.00 38.38 115 ILE A CA 1
ATOM 915 C C . ILE A 1 115 ? 28.526 17.925 19.761 1.00 38.38 115 ILE A C 1
ATOM 917 O O . ILE A 1 115 ? 29.076 18.355 20.772 1.00 38.38 115 ILE A O 1
ATOM 921 N N . THR A 1 116 ? 28.951 16.813 19.157 1.00 46.78 116 THR A N 1
ATOM 922 C CA . THR A 1 116 ? 30.275 16.243 19.474 1.00 46.78 116 THR A CA 1
ATOM 923 C C . THR A 1 116 ? 31.364 17.141 18.884 1.00 46.78 116 THR A C 1
ATOM 925 O O . THR A 1 116 ? 31.131 17.769 17.852 1.00 46.78 116 THR A O 1
ATOM 928 N N . GLU A 1 117 ? 32.551 17.190 19.502 1.00 46.12 117 GLU A N 1
ATOM 929 C CA . GLU A 1 117 ? 33.676 18.092 19.155 1.00 46.12 117 GLU A CA 1
ATOM 930 C C . GLU A 1 117 ? 34.084 18.112 17.663 1.00 46.12 117 GLU A C 1
ATOM 932 O O . GLU A 1 117 ? 34.785 19.022 17.233 1.00 46.12 117 GLU A O 1
ATOM 937 N N . ASN A 1 118 ? 33.600 17.168 16.848 1.00 47.00 118 ASN A N 1
ATOM 938 C CA . ASN A 1 118 ? 33.924 17.037 15.428 1.00 47.00 118 ASN A CA 1
ATOM 939 C C . ASN A 1 118 ? 32.833 17.537 14.459 1.00 47.00 118 ASN A C 1
ATOM 941 O O . ASN A 1 118 ? 32.956 17.314 13.257 1.00 47.00 118 ASN A O 1
ATOM 945 N N . GLY A 1 119 ? 31.760 18.181 14.933 1.00 40.44 119 GLY A N 1
ATOM 946 C CA . GLY A 1 119 ? 30.758 18.815 14.058 1.00 40.44 119 GLY A CA 1
ATOM 947 C C . GLY A 1 119 ? 29.878 17.850 13.248 1.00 40.44 119 GLY A C 1
ATOM 948 O O . GLY A 1 119 ? 29.109 18.297 12.398 1.00 40.44 119 GLY A O 1
ATOM 949 N N . TYR A 1 120 ? 29.949 16.543 13.515 1.00 36.19 120 TYR A N 1
ATOM 950 C CA . TYR A 1 120 ? 29.032 15.562 12.938 1.00 36.19 120 TYR A CA 1
ATOM 951 C C . TYR A 1 120 ? 27.767 15.453 13.802 1.00 36.19 120 TYR A C 1
ATOM 953 O O . TYR A 1 120 ? 27.883 15.342 15.030 1.00 36.19 120 TYR A O 1
ATOM 961 N N . PRO A 1 121 ? 26.562 15.461 13.199 1.00 37.09 121 PRO A N 1
ATOM 962 C CA . PRO A 1 121 ? 25.339 15.182 13.934 1.00 37.09 121 PRO A CA 1
ATOM 963 C C . PRO A 1 121 ? 25.435 13.781 14.542 1.00 37.09 121 PRO A C 1
ATOM 965 O O . PRO A 1 121 ? 25.771 12.814 13.855 1.00 37.09 121 PRO A O 1
ATOM 968 N N . LEU A 1 122 ? 25.170 13.676 15.845 1.00 42.62 122 LEU A N 1
ATOM 969 C CA . LEU A 1 122 ? 25.106 12.396 16.535 1.00 42.62 122 LEU A CA 1
ATOM 970 C C . LEU A 1 122 ? 23.886 11.641 15.994 1.00 42.62 122 LEU A C 1
ATOM 972 O O . LEU A 1 122 ? 22.755 11.895 16.403 1.00 42.62 122 LEU A O 1
ATOM 976 N N . ILE A 1 123 ? 24.106 10.742 15.036 1.00 41.12 123 ILE A N 1
ATOM 977 C CA . ILE A 1 123 ? 23.055 9.852 14.547 1.00 41.12 123 ILE A CA 1
ATOM 978 C C . ILE A 1 123 ? 22.695 8.938 15.719 1.00 41.12 123 ILE A C 1
ATOM 980 O O . ILE A 1 123 ? 23.503 8.108 16.143 1.00 41.12 123 ILE A O 1
ATOM 984 N N . SER A 1 124 ? 21.501 9.132 16.284 1.00 40.31 124 SER A N 1
ATOM 985 C CA . SER A 1 124 ? 20.961 8.254 17.320 1.00 40.31 124 SER A CA 1
ATOM 986 C C . SER A 1 124 ? 21.033 6.806 16.834 1.00 40.31 124 SER A C 1
ATOM 988 O O . SER A 1 124 ? 20.470 6.460 15.799 1.00 40.31 124 SER A O 1
ATOM 990 N N . SER A 1 125 ? 21.693 5.939 17.604 1.00 45.09 125 SER A N 1
ATOM 991 C CA . SER A 1 125 ? 21.723 4.491 17.355 1.00 45.09 125 SER A CA 1
ATOM 992 C C . SER A 1 125 ? 20.377 3.810 17.621 1.00 45.09 125 SER A C 1
ATOM 994 O O . SER A 1 125 ? 20.223 2.613 17.376 1.00 45.09 125 SER A O 1
ATOM 996 N N . LYS A 1 126 ? 19.400 4.554 18.154 1.00 42.72 126 LYS A N 1
ATOM 997 C CA . LYS A 1 126 ? 18.040 4.081 18.393 1.00 42.72 126 LYS A CA 1
ATOM 998 C C . LYS A 1 126 ? 17.144 4.534 17.238 1.00 42.72 126 LYS A C 1
ATOM 1000 O O . LYS A 1 126 ? 17.159 5.730 16.936 1.00 42.72 126 LYS A O 1
ATOM 1005 N N . PRO A 1 127 ? 16.356 3.622 16.635 1.00 47.00 127 PRO A N 1
ATOM 1006 C CA . PRO A 1 127 ? 15.381 3.991 15.616 1.00 47.00 127 PRO A CA 1
ATOM 1007 C C . PRO A 1 127 ? 14.422 5.056 16.170 1.00 47.00 127 PRO A C 1
ATOM 1009 O O . PRO A 1 127 ? 14.057 4.960 17.350 1.00 47.00 127 PRO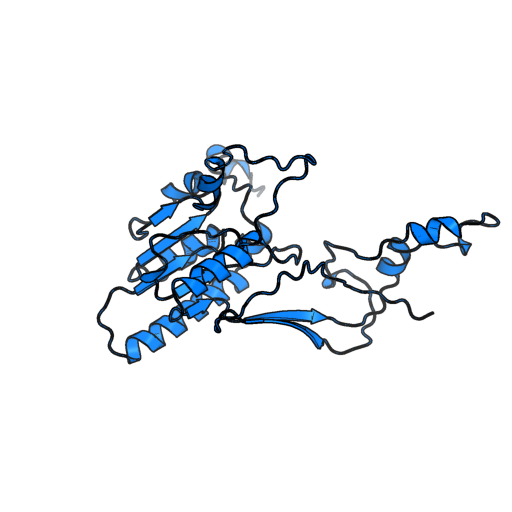 A O 1
ATOM 1012 N N . PRO A 1 128 ? 14.012 6.047 15.356 1.00 55.25 128 PRO A N 1
ATOM 1013 C CA . PRO A 1 128 ? 13.000 7.015 15.760 1.00 55.25 128 PRO A CA 1
ATOM 1014 C C . PRO A 1 128 ? 11.737 6.260 16.186 1.00 55.25 128 PRO A C 1
ATOM 1016 O O . PRO A 1 128 ? 11.274 5.359 15.481 1.00 55.25 128 PRO A O 1
ATOM 1019 N N . ARG A 1 129 ? 11.229 6.571 17.381 1.00 59.44 129 ARG A N 1
ATOM 1020 C CA . ARG A 1 129 ? 10.045 5.919 17.943 1.00 59.44 129 ARG A CA 1
ATOM 1021 C C . ARG A 1 129 ? 8.847 6.825 17.741 1.00 59.44 129 ARG A C 1
ATOM 1023 O O . ARG A 1 129 ? 8.676 7.787 18.478 1.00 59.44 129 ARG A O 1
ATOM 1030 N N . THR A 1 130 ? 7.989 6.470 16.796 1.00 67.31 130 THR A N 1
ATOM 1031 C CA . THR A 1 130 ? 6.667 7.087 16.714 1.00 67.31 130 THR A CA 1
ATOM 1032 C C . THR A 1 130 ? 5.770 6.469 17.778 1.00 67.31 130 THR A C 1
ATOM 1034 O O . THR A 1 130 ? 5.531 5.259 17.759 1.00 67.31 130 THR A O 1
ATOM 1037 N N . TYR A 1 131 ? 5.259 7.293 18.691 1.00 67.69 131 TYR A N 1
ATOM 1038 C CA . TYR A 1 131 ? 4.257 6.867 19.661 1.00 67.69 131 TYR A CA 1
ATOM 1039 C C . TYR A 1 131 ? 2.859 7.181 19.129 1.00 67.69 131 TYR A C 1
ATOM 1041 O O . TYR A 1 131 ? 2.558 8.333 18.826 1.00 67.69 131 TYR A O 1
ATOM 1049 N N . PHE A 1 132 ? 2.007 6.164 19.027 1.00 77.81 132 PHE A N 1
ATOM 1050 C CA . PHE A 1 132 ? 0.574 6.352 18.812 1.00 77.81 132 PHE A CA 1
ATOM 1051 C C . PHE A 1 132 ? -0.127 6.029 20.126 1.00 77.81 132 PHE A C 1
ATOM 1053 O O . PHE A 1 132 ? 0.050 4.928 20.645 1.00 77.81 132 PHE A O 1
ATOM 1060 N N . GLU A 1 133 ? -0.900 6.972 20.663 1.00 72.44 133 GLU A N 1
ATOM 1061 C CA . GLU A 1 133 ? -1.608 6.798 21.942 1.00 72.44 133 GLU A CA 1
ATOM 1062 C C . GLU A 1 133 ? -2.503 5.548 21.922 1.00 72.44 133 GLU A C 1
ATOM 1064 O O . GLU A 1 133 ? -2.505 4.766 22.869 1.00 72.44 133 GLU A O 1
ATOM 1069 N N . ASP A 1 134 ? -3.153 5.290 20.785 1.00 76.75 134 ASP A N 1
ATOM 1070 C CA . ASP A 1 134 ? -4.054 4.150 20.594 1.00 76.75 134 ASP A CA 1
ATOM 1071 C C . ASP A 1 134 ? -3.332 2.838 20.216 1.00 76.75 134 ASP A C 1
ATOM 1073 O O . ASP A 1 134 ? -3.980 1.820 19.956 1.00 76.75 134 ASP A O 1
ATOM 1077 N N . ALA A 1 135 ? -1.992 2.814 20.146 1.00 81.81 135 ALA A N 1
ATOM 1078 C CA . ALA A 1 135 ? -1.253 1.640 19.663 1.00 81.81 135 ALA A CA 1
ATOM 1079 C C . ALA A 1 135 ? -1.528 0.382 20.497 1.00 81.81 135 ALA A C 1
ATOM 1081 O O . ALA A 1 135 ? -1.736 -0.694 19.939 1.00 81.81 135 ALA A O 1
ATOM 1082 N N . GLU A 1 136 ? -1.524 0.505 21.825 1.00 83.44 136 GLU A N 1
ATOM 1083 C CA . GLU A 1 136 ? -1.635 -0.634 22.747 1.00 83.44 136 GLU A CA 1
ATOM 1084 C C . GLU A 1 136 ? -3.034 -1.264 22.756 1.00 83.44 136 GLU A C 1
ATOM 1086 O O . GLU A 1 136 ? -3.167 -2.467 22.977 1.00 83.44 136 GLU A O 1
ATOM 1091 N N . CYS A 1 137 ? -4.078 -0.471 22.495 1.00 85.44 137 CYS A N 1
ATOM 1092 C CA . CYS A 1 137 ? -5.468 -0.931 22.502 1.00 85.44 137 CYS A CA 1
ATOM 1093 C C . CYS A 1 137 ? -5.987 -1.348 21.118 1.00 85.44 137 CYS A C 1
ATOM 1095 O O . CYS A 1 137 ? -7.043 -1.973 21.036 1.00 85.44 137 CYS A O 1
ATOM 1097 N N . SER A 1 138 ? -5.248 -1.042 20.048 1.00 91.81 138 SER A N 1
ATOM 1098 C CA . SER A 1 138 ? -5.636 -1.374 18.676 1.00 91.81 138 SER A CA 1
ATOM 1099 C C . SER A 1 138 ? -5.652 -2.883 18.417 1.00 91.81 138 SER A C 1
ATOM 1101 O O . SER A 1 138 ? -4.709 -3.601 18.754 1.00 91.81 138 SER A O 1
ATOM 1103 N N . ASP A 1 139 ? -6.699 -3.366 17.750 1.00 92.94 139 ASP A N 1
ATOM 1104 C CA . ASP A 1 139 ? -6.809 -4.749 17.274 1.00 92.94 139 ASP A CA 1
ATOM 1105 C C . ASP A 1 139 ? -6.095 -4.946 15.931 1.00 92.94 139 ASP A C 1
ATOM 1107 O O . ASP A 1 139 ? -5.554 -6.021 15.649 1.00 92.94 139 ASP A O 1
ATOM 1111 N N . VAL A 1 140 ? -6.096 -3.901 15.095 1.00 95.06 140 VAL A N 1
ATOM 1112 C CA . VAL A 1 140 ? -5.555 -3.923 13.733 1.00 95.06 140 VAL A CA 1
ATOM 1113 C C . VAL A 1 140 ? -4.779 -2.643 13.437 1.00 95.06 140 VAL A C 1
ATOM 1115 O O . VAL A 1 140 ? -5.279 -1.548 13.677 1.00 95.06 140 VAL A O 1
ATOM 1118 N N . LEU A 1 141 ? -3.592 -2.782 12.844 1.00 96.06 141 LEU A N 1
ATOM 1119 C CA . LEU A 1 141 ? -2.882 -1.705 12.154 1.00 96.06 141 LEU A CA 1
ATOM 1120 C C . LEU A 1 141 ? -3.092 -1.821 10.646 1.00 96.06 141 LEU A C 1
ATOM 1122 O O . LEU A 1 141 ? -2.864 -2.883 10.063 1.00 96.06 141 LEU A O 1
ATOM 1126 N N . ILE A 1 142 ? -3.428 -0.711 10.006 1.00 96.88 142 ILE A N 1
ATOM 1127 C CA . ILE A 1 142 ? -3.465 -0.567 8.553 1.00 96.88 142 ILE A CA 1
ATOM 1128 C C . ILE A 1 142 ? -2.297 0.318 8.132 1.00 96.88 142 ILE A C 1
ATOM 1130 O O . ILE A 1 142 ? -2.123 1.418 8.652 1.00 96.88 142 ILE A O 1
ATOM 1134 N N . CYS A 1 143 ? -1.475 -0.158 7.198 1.00 94.88 143 CYS A N 1
ATOM 1135 C CA . CYS A 1 143 ? -0.332 0.589 6.688 1.00 94.88 143 CYS A CA 1
ATOM 1136 C C . CYS A 1 143 ? -0.131 0.380 5.183 1.00 94.88 143 CYS A C 1
ATOM 1138 O O . CYS A 1 143 ? -0.550 -0.621 4.604 1.00 94.88 143 CYS A O 1
ATOM 1140 N N . CYS A 1 144 ? 0.551 1.334 4.548 1.00 93.12 144 CYS A N 1
ATOM 1141 C CA . CYS A 1 144 ? 0.931 1.261 3.143 1.00 93.12 144 CYS A CA 1
ATOM 1142 C C . CYS A 1 144 ? 2.386 1.731 2.989 1.00 93.12 144 CYS A C 1
ATOM 1144 O O . CYS A 1 144 ? 2.634 2.886 2.651 1.00 93.12 144 CYS A O 1
ATOM 1146 N N . PRO A 1 145 ? 3.377 0.868 3.279 1.00 90.44 145 PRO A N 1
ATOM 1147 C CA . PRO A 1 145 ? 4.784 1.265 3.299 1.00 90.44 145 PRO A CA 1
ATOM 1148 C C . PRO A 1 145 ? 5.424 1.265 1.902 1.00 90.44 145 PRO A C 1
ATOM 1150 O O . PRO A 1 145 ? 6.644 1.176 1.796 1.00 90.44 145 PRO A O 1
ATOM 1153 N N . VAL A 1 146 ? 4.620 1.320 0.839 1.00 89.69 146 VAL A N 1
ATOM 1154 C CA . VAL A 1 146 ? 5.055 1.329 -0.561 1.00 89.69 146 VAL A CA 1
ATOM 1155 C C . VAL A 1 146 ? 4.373 2.501 -1.264 1.00 89.69 146 VAL A C 1
ATOM 1157 O O . VAL A 1 146 ? 3.199 2.743 -0.996 1.00 89.69 146 VAL A O 1
ATOM 1160 N N . SER A 1 147 ? 5.090 3.212 -2.135 1.00 87.75 147 SER A N 1
ATOM 1161 C CA . SER A 1 147 ? 4.522 4.254 -3.005 1.00 87.75 147 SER A CA 1
ATOM 1162 C C . SER A 1 147 ? 4.126 3.720 -4.383 1.00 87.75 147 SER A C 1
ATOM 1164 O O . SER A 1 147 ? 4.610 2.672 -4.818 1.00 87.75 147 SER A O 1
ATOM 1166 N N . SER A 1 148 ? 3.329 4.483 -5.134 1.00 84.19 148 SER A N 1
ATOM 1167 C CA . SER A 1 148 ? 2.972 4.194 -6.531 1.00 84.19 148 SER A CA 1
ATOM 1168 C C . SER A 1 148 ? 4.178 4.077 -7.456 1.00 84.19 148 SER A C 1
ATOM 1170 O O . SER A 1 148 ? 4.106 3.432 -8.497 1.00 84.19 148 SER A O 1
ATOM 1172 N N . HIS A 1 149 ? 5.287 4.705 -7.076 1.00 81.81 149 HIS A N 1
ATOM 1173 C CA . HIS A 1 149 ? 6.553 4.679 -7.803 1.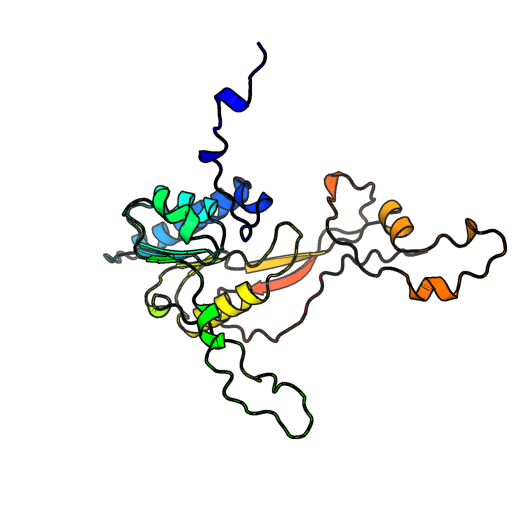00 81.81 149 HIS A CA 1
ATOM 1174 C C . HIS A 1 149 ? 7.393 3.425 -7.491 1.00 81.81 149 HIS A C 1
ATOM 1176 O O . HIS A 1 149 ? 8.479 3.249 -8.038 1.00 81.81 149 HIS A O 1
ATOM 1182 N N . GLY A 1 150 ? 6.907 2.550 -6.603 1.00 78.00 150 GLY A N 1
ATOM 1183 C CA . GLY A 1 150 ? 7.574 1.307 -6.225 1.00 78.00 150 GLY A CA 1
ATOM 1184 C C . GLY A 1 150 ? 8.642 1.469 -5.143 1.00 78.00 150 GLY A C 1
ATOM 1185 O O . GLY A 1 150 ? 9.448 0.561 -4.958 1.00 78.00 150 GLY A O 1
ATOM 1186 N N . PHE A 1 151 ? 8.670 2.591 -4.414 1.00 82.56 151 PHE A N 1
ATOM 1187 C CA . PHE A 1 151 ? 9.606 2.786 -3.303 1.00 82.56 151 PHE A CA 1
ATOM 1188 C C . PHE A 1 151 ? 9.046 2.252 -1.993 1.00 82.56 151 PHE A C 1
ATOM 1190 O O . PHE A 1 151 ? 7.862 2.417 -1.711 1.00 82.56 151 PHE A O 1
ATOM 1197 N N . LEU A 1 152 ? 9.921 1.699 -1.152 1.00 85.19 152 LEU A N 1
ATOM 1198 C CA . LEU A 1 152 ? 9.614 1.463 0.254 1.00 85.19 152 LEU A CA 1
ATOM 1199 C C . LEU A 1 152 ? 9.773 2.764 1.032 1.00 85.19 152 LEU A C 1
ATOM 1201 O O . LEU A 1 152 ? 10.783 3.457 0.914 1.00 85.19 152 LEU A O 1
ATOM 1205 N N . LEU A 1 153 ? 8.781 3.073 1.855 1.00 86.25 153 LEU A N 1
ATOM 1206 C CA . LEU A 1 153 ? 8.738 4.292 2.647 1.00 86.25 153 LEU A CA 1
ATOM 1207 C C . LEU A 1 153 ? 9.331 4.027 4.033 1.00 86.25 153 LEU A C 1
ATOM 1209 O O . LEU A 1 153 ? 8.675 3.441 4.895 1.00 86.25 153 LEU A O 1
ATOM 1213 N N . GLU A 1 154 ? 10.566 4.480 4.255 1.00 83.81 154 GLU A N 1
ATOM 1214 C CA . GLU A 1 154 ? 11.302 4.267 5.510 1.00 83.81 154 GLU A CA 1
ATOM 1215 C C . GLU A 1 154 ? 10.521 4.751 6.740 1.00 83.81 154 GLU A C 1
ATOM 1217 O O . GLU A 1 154 ? 10.381 4.021 7.720 1.00 83.81 154 GLU A O 1
ATOM 1222 N N . THR A 1 155 ? 9.940 5.950 6.677 1.00 83.88 155 THR A N 1
ATOM 1223 C CA . THR A 1 155 ? 9.133 6.509 7.772 1.00 83.88 155 THR A CA 1
ATOM 1224 C C . THR A 1 155 ? 7.921 5.635 8.089 1.00 83.88 155 THR A C 1
ATOM 1226 O O . THR A 1 155 ? 7.640 5.366 9.256 1.00 83.88 155 THR A O 1
ATOM 1229 N N . SER A 1 156 ? 7.238 5.108 7.068 1.00 87.62 156 SER A N 1
ATOM 1230 C CA . SER A 1 156 ? 6.130 4.171 7.266 1.00 87.62 156 SER A CA 1
ATOM 1231 C C . SER A 1 156 ? 6.603 2.858 7.891 1.00 87.62 156 SER A C 1
ATOM 1233 O O . SER A 1 156 ? 5.925 2.334 8.772 1.00 87.62 156 SER A O 1
ATOM 1235 N N . LEU A 1 157 ? 7.751 2.322 7.468 1.00 88.44 157 LEU A N 1
ATOM 1236 C CA . LEU A 1 157 ? 8.320 1.099 8.040 1.00 88.44 157 LEU A CA 1
ATOM 1237 C C . LEU A 1 157 ? 8.713 1.293 9.513 1.00 88.44 157 LEU A C 1
ATOM 1239 O O . LEU A 1 157 ? 8.406 0.437 10.344 1.00 88.44 157 LEU A O 1
ATOM 1243 N N . ASN A 1 158 ? 9.306 2.438 9.859 1.00 85.88 158 ASN A N 1
ATOM 1244 C CA . ASN A 1 158 ? 9.661 2.791 11.237 1.00 85.88 158 ASN A CA 1
ATOM 1245 C C . ASN A 1 158 ? 8.425 2.912 12.143 1.00 85.88 158 ASN A C 1
ATOM 1247 O O . ASN A 1 158 ? 8.445 2.444 13.285 1.00 85.88 158 ASN A O 1
ATOM 1251 N N . ARG A 1 159 ? 7.319 3.467 11.631 1.00 88.38 159 ARG A N 1
ATOM 1252 C CA . ARG A 1 159 ? 6.035 3.522 12.350 1.00 88.38 159 ARG A CA 1
ATOM 1253 C C . ARG A 1 159 ? 5.459 2.129 12.597 1.00 88.38 159 ARG A C 1
ATOM 1255 O O . ARG A 1 159 ? 5.032 1.841 13.711 1.00 88.38 159 ARG A O 1
ATOM 1262 N N . VAL A 1 160 ? 5.492 1.250 11.591 1.00 90.38 160 VAL A N 1
ATOM 1263 C CA . VAL A 1 160 ? 5.038 -0.147 11.724 1.00 90.38 160 VAL A CA 1
ATOM 1264 C C . VAL A 1 160 ? 5.877 -0.901 12.757 1.00 90.38 160 VAL A C 1
ATOM 1266 O O . VAL A 1 160 ? 5.321 -1.603 13.602 1.00 90.38 160 VAL A O 1
ATOM 1269 N N . LEU A 1 161 ? 7.204 -0.734 12.730 1.00 87.44 161 LEU A N 1
ATOM 1270 C CA . LEU A 1 161 ? 8.099 -1.310 13.734 1.00 87.44 161 LEU A CA 1
ATOM 1271 C C . LEU A 1 161 ? 7.757 -0.798 15.137 1.00 87.44 161 LEU A C 1
ATOM 1273 O O . LEU A 1 161 ? 7.607 -1.600 16.056 1.00 87.44 161 LEU A O 1
ATOM 1277 N N . SER A 1 162 ? 7.609 0.520 15.292 1.00 85.75 162 SER A N 1
ATOM 1278 C CA . SER A 1 162 ? 7.269 1.150 16.574 1.00 85.75 162 SER A CA 1
ATOM 1279 C C . SER A 1 162 ? 5.946 0.613 17.120 1.00 85.75 162 SER A C 1
ATOM 1281 O O . SER A 1 162 ? 5.892 0.168 18.264 1.00 85.75 162 SER A O 1
ATOM 1283 N N . PHE A 1 163 ? 4.912 0.541 16.276 1.00 89.31 163 PHE A N 1
ATOM 1284 C CA . PHE A 1 163 ? 3.630 -0.061 16.637 1.00 89.31 163 PHE A CA 1
ATOM 1285 C C . PHE A 1 163 ? 3.786 -1.517 17.078 1.00 89.31 163 PHE A C 1
ATOM 1287 O O . PHE A 1 163 ? 3.267 -1.904 18.121 1.00 89.31 163 PHE A O 1
ATOM 1294 N N . ARG A 1 164 ? 4.521 -2.335 16.315 1.00 88.12 164 ARG A N 1
ATOM 1295 C CA . ARG A 1 164 ? 4.695 -3.759 16.620 1.00 88.12 164 ARG A CA 1
ATOM 1296 C C . ARG A 1 164 ? 5.445 -3.989 17.937 1.00 88.12 164 ARG A C 1
ATOM 1298 O O . ARG A 1 164 ? 5.174 -4.980 18.612 1.00 88.12 164 ARG A O 1
ATOM 1305 N N . LEU A 1 165 ? 6.367 -3.096 18.300 1.00 85.44 165 LEU A N 1
ATOM 1306 C CA . LEU A 1 165 ? 7.057 -3.126 19.593 1.00 85.44 165 LEU A CA 1
ATOM 1307 C C . LEU A 1 165 ? 6.111 -2.812 20.761 1.00 85.44 165 LEU A C 1
ATOM 1309 O O . LEU A 1 165 ? 6.254 -3.428 21.815 1.00 85.44 165 LEU A O 1
ATOM 1313 N N . SER A 1 166 ? 5.149 -1.904 20.574 1.00 86.12 166 SER A N 1
ATOM 1314 C CA . SER A 1 166 ? 4.140 -1.569 21.591 1.00 86.12 166 SER A CA 1
ATOM 1315 C C . SER A 1 166 ? 2.987 -2.577 21.647 1.00 86.12 166 SER A C 1
ATOM 1317 O O . SER A 1 166 ? 2.435 -2.831 22.712 1.00 86.12 166 SER A O 1
ATOM 1319 N N . ASN A 1 167 ? 2.630 -3.188 20.515 1.00 89.12 167 ASN A N 1
ATOM 1320 C CA . ASN A 1 167 ? 1.515 -4.121 20.402 1.00 89.12 167 ASN A CA 1
ATOM 1321 C C . ASN A 1 167 ? 1.886 -5.349 19.552 1.00 89.12 167 ASN A C 1
ATOM 1323 O O . ASN A 1 167 ? 1.715 -5.412 18.329 1.00 89.12 167 ASN A O 1
ATOM 1327 N N . GLY A 1 168 ? 2.385 -6.378 20.238 1.00 87.44 168 GLY A N 1
ATOM 1328 C CA . GLY A 1 168 ? 2.781 -7.644 19.620 1.00 87.44 168 GLY A CA 1
ATOM 1329 C C . GLY A 1 168 ? 1.616 -8.547 19.194 1.00 87.44 168 GLY A C 1
ATOM 1330 O O . GLY A 1 168 ? 1.858 -9.515 18.480 1.00 87.44 168 GLY A O 1
ATOM 1331 N N . GLN A 1 169 ? 0.382 -8.259 19.625 1.00 88.25 169 GLN A N 1
ATOM 1332 C CA . GLN A 1 169 ? -0.784 -9.130 19.406 1.00 88.25 169 GLN A CA 1
ATOM 1333 C C . GLN A 1 169 ? -1.711 -8.637 18.290 1.00 88.25 169 GLN A C 1
ATOM 1335 O O . GLN A 1 169 ? -2.446 -9.439 17.721 1.00 88.25 169 GLN A O 1
ATOM 1340 N N . ALA A 1 170 ? -1.669 -7.346 17.954 1.00 91.31 170 ALA A N 1
ATOM 1341 C CA . ALA A 1 170 ? -2.497 -6.783 16.896 1.00 91.31 170 ALA A CA 1
ATOM 1342 C C . ALA A 1 170 ? -2.212 -7.404 15.521 1.00 91.31 170 ALA A C 1
ATOM 1344 O O . ALA A 1 170 ? -1.064 -7.708 15.162 1.00 91.31 170 ALA A O 1
ATOM 1345 N N . HIS A 1 171 ? -3.259 -7.524 14.710 1.00 93.81 171 HIS A N 1
ATOM 1346 C CA . HIS A 1 171 ? -3.112 -7.845 13.297 1.00 93.81 171 HIS A CA 1
ATOM 1347 C C . HIS A 1 171 ? -2.520 -6.645 12.547 1.00 93.81 171 HIS A C 1
ATOM 1349 O O . HIS A 1 171 ? -2.745 -5.497 12.915 1.00 93.81 171 HIS A O 1
ATOM 1355 N N . ILE A 1 172 ? -1.757 -6.902 11.484 1.00 94.62 172 ILE A N 1
ATOM 1356 C CA . ILE A 1 172 ? -1.249 -5.847 10.598 1.00 94.62 172 ILE A CA 1
ATOM 1357 C C . ILE A 1 172 ? -1.697 -6.160 9.178 1.00 94.62 172 ILE A C 1
ATOM 1359 O O . ILE A 1 172 ? -1.568 -7.299 8.723 1.00 94.62 172 ILE A O 1
ATOM 1363 N N . ILE A 1 173 ? -2.220 -5.148 8.491 1.00 95.69 173 ILE A N 1
ATOM 1364 C CA . ILE A 1 173 ? -2.619 -5.205 7.090 1.00 95.69 173 ILE A CA 1
ATOM 1365 C C . ILE A 1 173 ? -1.759 -4.203 6.301 1.00 95.69 173 ILE A C 1
ATOM 1367 O O . ILE A 1 173 ? -1.816 -3.011 6.603 1.00 95.69 173 ILE A O 1
ATOM 1371 N N . PRO A 1 174 ? -1.012 -4.652 5.274 1.00 94.19 174 PRO A N 1
ATOM 1372 C CA . PRO A 1 174 ? -0.759 -6.052 4.927 1.00 94.19 174 PRO A CA 1
ATOM 1373 C C . PRO A 1 174 ? 0.139 -6.744 5.967 1.00 94.19 174 PRO A C 1
ATOM 1375 O O . PRO A 1 174 ? 1.013 -6.125 6.560 1.00 94.19 174 PRO A O 1
ATOM 1378 N N . ALA A 1 175 ? -0.017 -8.058 6.148 1.00 91.81 175 ALA A N 1
ATOM 1379 C CA . ALA A 1 175 ? 0.825 -8.830 7.073 1.00 91.81 175 ALA A CA 1
ATOM 1380 C C . ALA A 1 175 ? 2.224 -9.141 6.507 1.00 91.81 175 ALA A C 1
ATOM 1382 O O . ALA A 1 175 ? 3.175 -9.365 7.258 1.00 91.81 175 ALA A O 1
ATOM 1383 N N . LYS A 1 176 ? 2.353 -9.180 5.176 1.00 90.50 176 LYS A N 1
ATOM 1384 C CA . LYS A 1 176 ? 3.589 -9.473 4.445 1.00 90.50 176 LYS A CA 1
ATOM 1385 C C . LYS A 1 176 ? 3.649 -8.625 3.176 1.00 90.50 176 LYS A C 1
ATOM 1387 O O . LYS A 1 176 ? 2.641 -8.489 2.489 1.00 90.50 176 LYS A O 1
ATOM 1392 N N . ILE A 1 177 ? 4.840 -8.141 2.837 1.00 90.00 177 ILE A N 1
ATOM 1393 C CA . ILE A 1 177 ? 5.158 -7.556 1.530 1.00 90.00 177 ILE A CA 1
ATOM 1394 C C . ILE A 1 177 ? 6.322 -8.338 0.923 1.00 90.00 177 ILE A C 1
ATOM 1396 O O . ILE A 1 177 ? 7.340 -8.537 1.584 1.00 90.00 177 ILE A O 1
ATOM 1400 N N . SER A 1 178 ? 6.162 -8.779 -0.326 1.00 89.38 178 SER A N 1
ATOM 1401 C CA . SER A 1 178 ? 7.224 -9.396 -1.127 1.00 89.38 178 SER A CA 1
ATOM 1402 C C . SER A 1 178 ? 7.657 -8.455 -2.234 1.00 89.38 178 SER A C 1
ATOM 1404 O O . SER A 1 178 ? 6.828 -7.880 -2.936 1.00 89.38 178 SER A O 1
ATOM 1406 N N . VAL A 1 179 ? 8.963 -8.367 -2.422 1.00 88.44 179 VAL A N 1
ATOM 1407 C CA . VAL A 1 179 ? 9.595 -7.693 -3.546 1.00 88.44 179 VAL A CA 1
ATOM 1408 C C . VAL A 1 179 ? 9.949 -8.766 -4.557 1.00 88.44 179 VAL A C 1
ATOM 1410 O O . VAL A 1 179 ? 10.716 -9.682 -4.252 1.00 88.44 179 VAL A O 1
ATOM 1413 N N . MET A 1 180 ? 9.398 -8.646 -5.758 1.00 86.81 180 MET A N 1
ATOM 1414 C CA . MET A 1 180 ? 9.599 -9.607 -6.836 1.00 86.81 180 MET A CA 1
ATOM 1415 C C . MET A 1 180 ? 10.544 -9.022 -7.885 1.00 86.81 180 MET A C 1
ATOM 1417 O O . MET A 1 180 ? 10.420 -7.860 -8.261 1.00 86.81 180 MET A O 1
ATOM 1421 N N . GLY A 1 181 ? 11.484 -9.834 -8.351 1.00 88.19 181 GLY A N 1
ATOM 1422 C CA . GLY A 1 181 ? 12.373 -9.539 -9.465 1.00 88.19 181 GLY A CA 1
ATOM 1423 C C . GLY A 1 181 ? 12.054 -10.423 -10.662 1.00 88.19 181 GLY A C 1
ATOM 1424 O O . GLY A 1 181 ? 11.504 -11.512 -10.515 1.00 88.19 181 GLY A O 1
ATOM 1425 N N . GLN A 1 182 ? 12.416 -9.958 -11.853 1.00 88.50 182 GLN A N 1
ATOM 1426 C CA . GLN A 1 182 ? 12.319 -10.734 -13.084 1.00 88.50 182 GLN A CA 1
ATOM 1427 C C . GLN A 1 182 ? 13.448 -10.330 -14.030 1.00 88.50 182 GLN A C 1
ATOM 1429 O O . GLN A 1 182 ? 13.755 -9.145 -14.169 1.00 88.50 182 GLN A O 1
ATOM 1434 N N . ILE A 1 183 ? 14.080 -11.311 -14.675 1.00 87.25 183 ILE A N 1
ATOM 1435 C CA . ILE A 1 183 ? 15.119 -11.054 -15.670 1.00 87.25 183 ILE A CA 1
ATOM 1436 C C . ILE A 1 183 ? 14.439 -10.823 -17.017 1.00 87.25 1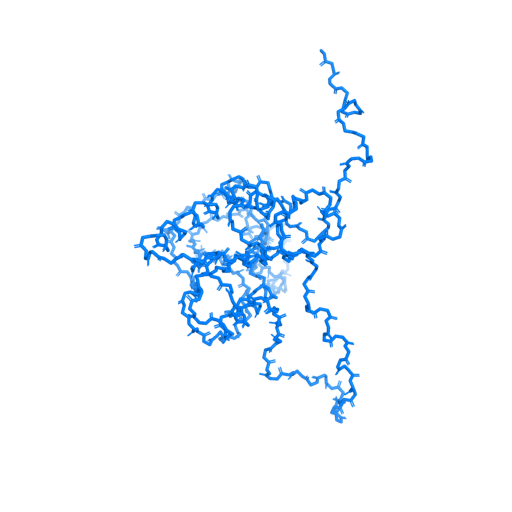83 ILE A C 1
ATOM 1438 O O . ILE A 1 183 ? 13.742 -11.698 -17.536 1.00 87.25 183 ILE A O 1
ATOM 1442 N N . VAL A 1 184 ? 14.677 -9.642 -17.587 1.00 86.75 184 VAL A N 1
ATOM 1443 C CA . VAL A 1 184 ? 14.145 -9.237 -18.890 1.00 86.75 184 VAL A CA 1
ATOM 1444 C C . VAL A 1 184 ? 15.242 -8.638 -19.768 1.00 86.75 184 VAL A C 1
ATOM 1446 O O . VAL A 1 184 ? 16.146 -7.954 -19.284 1.00 86.75 184 VAL A O 1
ATOM 1449 N N . ASN A 1 185 ? 15.137 -8.851 -21.075 1.00 85.19 185 ASN A N 1
ATOM 1450 C CA . ASN A 1 185 ? 15.848 -8.076 -22.081 1.00 85.19 185 ASN A CA 1
ATOM 1451 C C . ASN A 1 185 ? 15.004 -6.869 -22.461 1.00 85.19 185 ASN A C 1
ATOM 1453 O O . ASN A 1 185 ? 13.950 -7.024 -23.072 1.00 85.19 185 ASN A O 1
ATOM 1457 N N . CYS A 1 186 ? 15.464 -5.665 -22.136 1.00 86.25 186 CYS A N 1
ATOM 1458 C CA . CYS A 1 186 ? 14.797 -4.439 -22.555 1.00 86.25 186 CYS A CA 1
ATOM 1459 C C . CYS A 1 186 ? 15.802 -3.510 -23.246 1.00 86.25 186 CYS A C 1
ATOM 1461 O O . CYS A 1 186 ? 16.451 -2.695 -22.580 1.00 86.25 186 CYS A O 1
ATOM 1463 N N . PRO A 1 187 ? 15.944 -3.605 -24.583 1.00 82.06 187 PRO A N 1
ATOM 1464 C CA . PRO A 1 187 ? 16.884 -2.780 -25.336 1.00 82.06 187 PRO A CA 1
ATOM 1465 C C . PRO A 1 187 ? 16.654 -1.278 -25.145 1.00 82.06 187 PRO A C 1
ATOM 1467 O O . PRO A 1 187 ? 17.610 -0.507 -25.149 1.00 82.06 187 PRO A O 1
ATOM 1470 N N . ASP A 1 188 ? 15.401 -0.859 -24.951 1.00 82.00 188 ASP A N 1
ATOM 1471 C CA . ASP A 1 188 ? 15.048 0.545 -24.736 1.00 82.00 188 ASP A CA 1
ATOM 1472 C C . ASP A 1 188 ? 15.578 1.074 -23.399 1.00 82.00 188 ASP A C 1
ATOM 1474 O O . ASP A 1 188 ? 16.081 2.195 -23.352 1.00 82.00 188 ASP A O 1
ATOM 1478 N N . ILE A 1 189 ? 15.543 0.265 -22.333 1.00 80.44 189 ILE A N 1
ATOM 1479 C CA . ILE A 1 189 ? 16.198 0.613 -21.065 1.00 80.44 189 ILE A CA 1
ATOM 1480 C C . ILE A 1 189 ? 17.716 0.627 -21.257 1.00 80.44 189 ILE A C 1
ATOM 1482 O O . ILE A 1 189 ? 18.354 1.616 -20.915 1.00 80.44 189 ILE A O 1
ATOM 1486 N N . VAL A 1 190 ? 18.303 -0.409 -21.870 1.00 78.25 190 VAL A N 1
ATOM 1487 C CA . VAL A 1 190 ? 19.765 -0.499 -22.060 1.00 78.25 190 VAL A CA 1
ATOM 1488 C C . VAL A 1 190 ? 20.318 0.715 -22.812 1.00 78.25 190 VAL A C 1
ATOM 1490 O O . VAL A 1 190 ? 21.338 1.270 -22.403 1.00 78.25 190 VAL A O 1
ATOM 1493 N N . LYS A 1 191 ? 19.630 1.162 -23.870 1.00 76.25 191 LYS A N 1
ATOM 1494 C CA . LYS A 1 191 ? 19.995 2.362 -24.641 1.00 76.25 191 LYS A CA 1
ATOM 1495 C C . LYS A 1 191 ? 19.919 3.652 -23.828 1.00 76.25 191 LYS A C 1
ATOM 1497 O O . LYS A 1 191 ? 20.645 4.589 -24.134 1.00 76.25 191 LYS A O 1
ATOM 1502 N N . ARG A 1 192 ? 19.028 3.726 -22.834 1.00 76.31 192 ARG A N 1
ATOM 1503 C CA . ARG A 1 192 ? 18.954 4.865 -21.908 1.00 76.31 192 ARG A CA 1
ATOM 1504 C C . ARG A 1 192 ? 20.080 4.792 -20.872 1.00 76.31 192 ARG A C 1
ATOM 1506 O O . ARG A 1 192 ? 20.682 5.819 -20.584 1.00 76.31 192 ARG A O 1
ATOM 1513 N N . CYS A 1 193 ? 20.383 3.594 -20.360 1.00 72.75 193 CYS A N 1
ATOM 1514 C CA . CYS A 1 193 ? 21.378 3.367 -19.306 1.00 72.75 193 CYS A CA 1
ATOM 1515 C C . CYS A 1 193 ? 22.823 3.582 -19.760 1.00 72.75 193 CYS A C 1
ATOM 1517 O O . CYS A 1 193 ? 23.661 3.992 -18.956 1.00 72.75 193 CYS A O 1
ATOM 1519 N N . LYS A 1 194 ? 23.139 3.193 -21.001 1.00 69.75 194 LYS A N 1
ATOM 1520 C CA . LYS A 1 194 ? 24.513 3.105 -21.498 1.00 69.75 194 LYS A CA 1
ATOM 1521 C C . LYS A 1 194 ? 24.693 3.953 -22.756 1.00 69.75 194 LYS A C 1
ATOM 1523 O O . LYS A 1 194 ? 23.871 3.849 -23.670 1.00 69.75 194 LYS A O 1
ATOM 1528 N N . PRO A 1 195 ? 25.788 4.725 -22.861 1.00 63.88 195 PRO A N 1
ATOM 1529 C CA . PRO A 1 195 ? 26.167 5.359 -24.118 1.00 63.88 195 PRO A CA 1
ATOM 1530 C C . PRO A 1 195 ? 26.343 4.288 -25.195 1.00 63.88 195 PRO A C 1
ATOM 1532 O O . PRO A 1 195 ? 26.876 3.218 -24.913 1.00 63.88 195 PRO A O 1
ATOM 1535 N N . CYS A 1 196 ? 25.923 4.566 -26.429 1.00 64.00 196 CYS A N 1
ATOM 1536 C CA . CYS A 1 196 ? 26.203 3.700 -27.573 1.00 64.00 196 CYS A CA 1
ATOM 1537 C C . CYS A 1 196 ? 27.532 4.139 -28.209 1.00 64.00 196 CYS A C 1
ATOM 1539 O O . CYS A 1 196 ? 27.527 5.121 -28.954 1.00 64.00 196 CYS A O 1
ATOM 1541 N N . PRO A 1 197 ? 28.672 3.454 -27.971 1.00 61.97 197 PRO A N 1
ATOM 1542 C CA . PRO A 1 197 ? 29.975 3.956 -28.416 1.00 61.97 197 PRO A CA 1
ATOM 1543 C C . PRO A 1 197 ? 30.069 4.025 -29.944 1.00 61.97 197 PRO A C 1
ATOM 1545 O O . PRO A 1 197 ? 30.659 4.942 -30.502 1.00 61.97 197 PRO A O 1
ATOM 1548 N N . SER A 1 198 ? 29.395 3.097 -30.631 1.00 64.19 198 SER A N 1
ATOM 1549 C CA . SER A 1 198 ? 29.328 3.049 -32.097 1.00 64.19 198 SER A CA 1
ATOM 1550 C C . SER A 1 198 ? 28.589 4.231 -32.742 1.00 64.19 198 SER A C 1
ATOM 1552 O O . SER A 1 198 ? 28.786 4.487 -33.928 1.00 64.19 198 SER A O 1
ATOM 1554 N N . ALA A 1 199 ? 27.772 4.974 -31.984 1.00 62.50 199 ALA A N 1
ATOM 1555 C CA . ALA A 1 199 ? 27.085 6.164 -32.487 1.00 62.50 199 ALA A CA 1
ATOM 1556 C C . ALA A 1 199 ? 28.024 7.374 -32.643 1.00 62.50 199 ALA A C 1
ATOM 1558 O O . ALA A 1 199 ? 27.692 8.317 -33.360 1.00 62.50 199 ALA A O 1
ATOM 1559 N N . TYR A 1 200 ? 29.202 7.344 -32.012 1.00 64.31 200 TYR A N 1
ATOM 1560 C CA . TYR A 1 200 ? 30.146 8.458 -31.977 1.00 64.31 200 TYR A CA 1
ATOM 1561 C C . TYR A 1 200 ? 31.463 8.025 -32.630 1.00 64.31 200 TYR A C 1
ATOM 1563 O O . TYR A 1 200 ? 32.420 7.621 -31.974 1.00 64.31 200 TYR A O 1
ATOM 1571 N N . GLN A 1 201 ? 31.475 8.056 -33.965 1.00 67.44 201 GLN A N 1
ATOM 1572 C CA . GLN A 1 201 ? 32.580 7.594 -34.809 1.00 67.44 201 GLN A CA 1
ATOM 1573 C C . GLN A 1 201 ? 33.921 8.260 -34.438 1.00 67.44 201 GLN A C 1
ATOM 1575 O O . GLN A 1 201 ? 34.176 9.403 -34.805 1.00 67.44 201 GLN A O 1
ATOM 1580 N N . GLY A 1 202 ? 34.795 7.520 -33.747 1.00 67.88 202 GLY A N 1
ATOM 1581 C CA . GLY A 1 202 ? 36.179 7.923 -33.467 1.00 67.88 202 GLY A CA 1
ATOM 1582 C C . GLY A 1 202 ? 36.405 8.706 -32.169 1.00 67.88 202 GLY A C 1
ATOM 1583 O O . GLY A 1 202 ? 37.538 9.108 -31.916 1.00 67.88 202 GLY A O 1
ATOM 1584 N N . VAL A 1 203 ? 35.375 8.906 -31.340 1.00 69.12 203 VAL A N 1
ATOM 1585 C CA . VAL A 1 203 ? 35.524 9.527 -30.013 1.00 69.12 203 VAL A CA 1
ATOM 1586 C C . VAL A 1 203 ? 35.654 8.432 -28.956 1.00 69.12 203 VAL A C 1
ATOM 1588 O O . VAL A 1 203 ? 34.806 7.544 -28.876 1.00 69.12 203 VAL A O 1
ATOM 1591 N N . ASP A 1 204 ? 36.701 8.492 -28.132 1.00 72.06 204 ASP A N 1
ATOM 1592 C CA . ASP A 1 204 ? 36.826 7.608 -26.973 1.00 72.06 204 ASP A CA 1
ATOM 1593 C C . ASP A 1 204 ? 35.824 8.030 -25.888 1.00 72.06 204 ASP A C 1
ATOM 1595 O O . ASP A 1 204 ? 35.959 9.079 -25.260 1.00 72.06 204 ASP A O 1
ATOM 1599 N N . LEU A 1 205 ? 34.789 7.210 -25.698 1.00 70.00 205 LEU A N 1
ATOM 1600 C CA . LEU A 1 205 ? 33.752 7.403 -24.683 1.00 70.00 205 LEU A CA 1
ATOM 1601 C C . LEU A 1 205 ? 33.934 6.468 -23.482 1.00 70.00 205 LEU A C 1
ATOM 1603 O O . LEU A 1 205 ? 32.995 6.288 -22.707 1.00 70.00 205 LEU A O 1
ATOM 1607 N N . SER A 1 206 ? 35.114 5.864 -23.315 1.00 72.31 206 SER A N 1
ATOM 1608 C CA . SER A 1 206 ? 35.406 4.960 -22.196 1.00 72.31 206 SER A CA 1
ATOM 1609 C C . SER A 1 206 ? 35.113 5.600 -20.834 1.00 72.31 206 SER A C 1
ATOM 1611 O O . SER A 1 206 ? 34.500 4.949 -19.992 1.00 72.31 206 SER A O 1
ATOM 1613 N N . ALA A 1 207 ? 35.420 6.891 -20.666 1.00 70.69 207 ALA A N 1
ATOM 1614 C CA . ALA A 1 207 ? 35.122 7.668 -19.459 1.00 70.69 207 ALA A CA 1
ATOM 1615 C C . ALA A 1 207 ? 33.615 7.867 -19.183 1.00 70.69 207 ALA A C 1
ATOM 1617 O O . ALA A 1 207 ? 33.225 8.140 -18.053 1.00 70.69 207 ALA A O 1
ATOM 1618 N N . ILE A 1 208 ? 32.741 7.730 -20.190 1.00 68.81 208 ILE A N 1
ATOM 1619 C CA . ILE A 1 208 ? 31.281 7.860 -20.014 1.00 68.81 208 ILE A CA 1
ATOM 1620 C C . ILE A 1 208 ? 30.672 6.549 -19.497 1.00 68.81 208 ILE A C 1
ATOM 1622 O O . ILE A 1 208 ? 29.565 6.552 -18.965 1.00 68.81 208 ILE A O 1
ATOM 1626 N N . ASN A 1 209 ? 31.391 5.422 -19.564 1.00 66.38 209 ASN A N 1
ATOM 1627 C CA . ASN A 1 209 ? 30.931 4.192 -18.912 1.00 66.38 209 ASN A CA 1
ATOM 1628 C C . ASN A 1 209 ? 30.803 4.365 -17.390 1.00 66.38 209 ASN A C 1
ATOM 1630 O O . ASN A 1 209 ? 29.912 3.761 -16.797 1.00 66.38 209 ASN A O 1
ATOM 1634 N N . ASP A 1 210 ? 31.610 5.243 -16.787 1.00 67.62 210 ASP A N 1
ATOM 1635 C CA . ASP A 1 210 ? 31.513 5.600 -15.365 1.00 67.62 210 ASP A CA 1
ATOM 1636 C C . ASP A 1 210 ? 30.268 6.454 -15.053 1.00 67.62 210 ASP A C 1
ATOM 1638 O O . ASP A 1 210 ? 29.861 6.572 -13.900 1.00 67.62 210 ASP A O 1
ATOM 1642 N N . LEU A 1 211 ? 29.625 7.021 -16.082 1.00 67.81 211 LEU A N 1
ATOM 1643 C CA . LEU A 1 211 ? 28.366 7.769 -15.991 1.00 67.81 211 LEU A CA 1
ATOM 1644 C C . LEU A 1 211 ? 27.136 6.897 -16.298 1.00 67.81 211 LEU A C 1
ATOM 1646 O O . LEU A 1 211 ? 26.019 7.415 -16.361 1.00 67.81 211 LEU A O 1
ATOM 1650 N N . ALA A 1 212 ? 27.314 5.588 -16.512 1.00 68.75 212 ALA A N 1
ATOM 1651 C CA . ALA A 1 212 ? 26.207 4.685 -16.790 1.00 68.75 212 ALA A CA 1
ATOM 1652 C C . ALA A 1 212 ? 25.237 4.621 -15.602 1.00 68.75 212 ALA A C 1
ATOM 1654 O O . ALA A 1 212 ? 25.611 4.358 -14.455 1.00 68.75 212 ALA A O 1
ATOM 1655 N N . ILE A 1 213 ? 23.954 4.820 -15.892 1.00 68.12 213 ILE A N 1
ATOM 1656 C CA . ILE A 1 213 ? 22.912 4.789 -14.871 1.00 68.12 213 ILE A CA 1
ATOM 1657 C C . ILE A 1 213 ? 22.636 3.327 -14.506 1.00 68.12 213 ILE A C 1
ATOM 1659 O O . ILE A 1 213 ? 22.248 2.521 -15.352 1.00 68.12 213 ILE A O 1
ATOM 1663 N N . SER A 1 214 ? 22.828 2.994 -13.228 1.00 65.94 214 SER A N 1
ATOM 1664 C CA . SER A 1 214 ? 22.681 1.623 -12.715 1.00 65.94 214 SER A CA 1
ATOM 1665 C C . SER A 1 214 ? 21.230 1.219 -12.423 1.00 65.94 214 SER A C 1
ATOM 1667 O O . SER A 1 214 ? 20.953 0.031 -12.275 1.00 65.94 214 SER A O 1
ATOM 1669 N N . PHE A 1 215 ? 20.306 2.179 -12.331 1.00 68.56 215 PHE A N 1
ATOM 1670 C CA . PHE A 1 215 ? 18.906 1.937 -11.976 1.00 68.56 215 PHE A CA 1
ATOM 1671 C C . PHE A 1 215 ? 17.966 2.969 -12.610 1.00 68.56 215 PHE A C 1
ATOM 1673 O O . PHE A 1 215 ? 18.324 4.130 -12.780 1.00 68.56 215 PHE A O 1
ATOM 1680 N N . TYR A 1 216 ? 16.747 2.543 -12.939 1.00 70.50 216 TYR A N 1
ATOM 1681 C CA . TYR A 1 216 ? 15.686 3.399 -13.471 1.00 70.50 216 TYR A CA 1
ATOM 1682 C C . TYR A 1 216 ? 14.427 3.258 -12.621 1.00 70.50 216 TYR A C 1
ATOM 1684 O O . TYR A 1 216 ? 14.091 2.155 -12.191 1.00 70.50 216 TYR A O 1
ATOM 1692 N N . TYR A 1 217 ? 13.735 4.378 -12.434 1.00 70.25 217 TYR A N 1
ATOM 1693 C CA . TYR A 1 217 ? 12.453 4.471 -11.738 1.00 70.25 217 TYR A CA 1
ATOM 1694 C C . TYR A 1 217 ? 11.345 4.854 -12.719 1.00 70.25 217 TYR A C 1
ATOM 1696 O O . TYR A 1 217 ? 11.628 5.152 -13.882 1.00 70.25 217 TYR A O 1
ATOM 1704 N N . ASP A 1 218 ? 10.097 4.832 -12.247 1.00 68.00 218 ASP A N 1
ATOM 1705 C CA . ASP A 1 218 ? 8.909 5.224 -13.022 1.00 68.00 218 ASP A CA 1
ATOM 1706 C C . ASP A 1 218 ? 8.785 4.475 -14.348 1.00 68.00 218 ASP A C 1
ATOM 1708 O O . ASP A 1 218 ? 8.362 4.995 -15.383 1.00 68.00 218 ASP A O 1
ATOM 1712 N N . ILE A 1 219 ? 9.196 3.212 -14.307 1.00 74.56 219 ILE A N 1
ATOM 1713 C CA . ILE A 1 219 ? 9.019 2.290 -15.405 1.00 74.56 219 ILE A CA 1
ATOM 1714 C C . ILE A 1 219 ? 7.604 1.742 -15.318 1.00 74.56 219 ILE A C 1
ATOM 1716 O O . ILE A 1 219 ? 7.258 1.061 -14.359 1.00 74.56 219 ILE A O 1
ATOM 1720 N N . GLU A 1 220 ? 6.825 1.973 -16.365 1.00 78.50 220 GLU A N 1
ATOM 1721 C CA . GLU A 1 220 ? 5.582 1.256 -16.600 1.00 78.50 220 GLU A CA 1
ATOM 1722 C C . GLU A 1 220 ? 5.891 0.014 -17.465 1.00 78.50 220 GLU A C 1
ATOM 1724 O O . GLU A 1 220 ? 6.166 0.141 -18.662 1.00 78.50 220 GLU A O 1
ATOM 1729 N N . PRO A 1 221 ? 5.890 -1.213 -16.902 1.00 73.62 221 PRO A N 1
ATOM 1730 C CA . PRO A 1 221 ? 6.311 -2.397 -17.651 1.00 73.62 221 PRO A CA 1
ATOM 1731 C C . PRO A 1 221 ? 5.380 -2.731 -18.825 1.00 73.62 221 PRO A C 1
ATOM 1733 O O . PRO A 1 221 ? 5.829 -3.311 -19.811 1.00 73.62 221 PRO A O 1
ATOM 1736 N N . SER A 1 222 ? 4.101 -2.342 -18.743 1.00 77.06 222 SER A N 1
ATOM 1737 C CA . SER A 1 222 ? 3.077 -2.596 -19.770 1.00 77.06 222 SER A CA 1
ATOM 1738 C C . SER A 1 222 ? 3.371 -1.893 -21.100 1.00 77.06 222 SER A C 1
ATOM 1740 O O . SER A 1 222 ? 2.958 -2.382 -22.152 1.00 77.06 222 SER A O 1
ATOM 1742 N N . VAL A 1 223 ? 4.101 -0.773 -21.073 1.00 81.94 223 VAL A N 1
ATOM 1743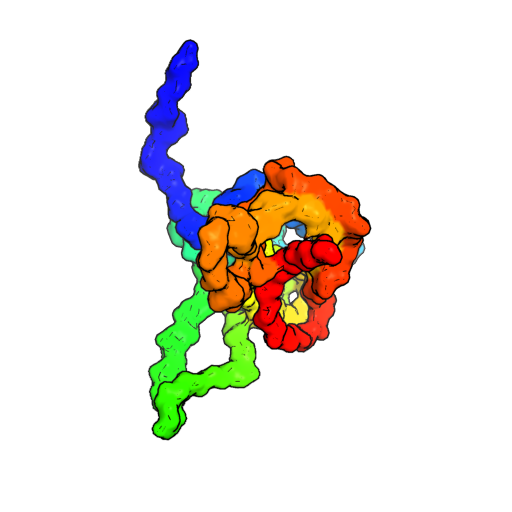 C CA . VAL A 1 223 ? 4.458 0.004 -22.272 1.00 81.94 223 VAL A CA 1
ATOM 1744 C C . VAL A 1 223 ? 5.871 -0.292 -22.774 1.00 81.94 223 VAL A C 1
ATOM 1746 O O . VAL A 1 223 ? 6.256 0.165 -23.853 1.00 81.94 223 VAL A O 1
ATOM 1749 N N . LEU A 1 224 ? 6.660 -1.059 -22.017 1.00 80.50 224 LEU A N 1
ATOM 1750 C CA . LEU A 1 224 ? 8.020 -1.411 -22.401 1.00 80.50 224 LEU A CA 1
ATOM 1751 C C . LEU A 1 224 ? 8.051 -2.598 -23.356 1.00 80.50 224 LEU A C 1
ATOM 1753 O O . LEU A 1 224 ? 7.539 -3.676 -23.061 1.00 80.50 224 LEU A O 1
ATOM 1757 N N . LYS A 1 225 ? 8.783 -2.443 -24.460 1.00 85.88 225 LYS A N 1
ATOM 1758 C CA . LYS A 1 225 ? 9.165 -3.574 -25.308 1.00 85.88 225 LYS A CA 1
ATOM 1759 C C . LYS A 1 225 ? 10.285 -4.349 -24.624 1.00 85.88 225 LYS A C 1
ATOM 1761 O O . LYS A 1 225 ? 11.403 -3.845 -24.486 1.00 85.88 225 LYS A O 1
ATOM 1766 N N . HIS A 1 226 ? 9.973 -5.559 -24.181 1.00 85.69 226 HIS A N 1
ATOM 1767 C CA . HIS A 1 226 ? 10.925 -6.424 -23.504 1.00 85.69 226 HIS A CA 1
ATOM 1768 C C . HIS A 1 226 ? 10.656 -7.902 -23.794 1.00 85.69 226 HIS A C 1
ATOM 1770 O O . HIS A 1 226 ? 9.529 -8.293 -24.092 1.00 85.69 226 HIS A O 1
ATOM 1776 N N . GLU A 1 227 ? 11.704 -8.715 -23.698 1.00 88.81 227 GLU A N 1
ATOM 1777 C CA . GLU A 1 227 ? 11.618 -10.176 -23.733 1.00 88.81 227 GLU A CA 1
ATOM 1778 C C . GLU A 1 227 ? 11.890 -10.715 -22.332 1.00 88.81 227 GLU A C 1
ATOM 1780 O O . GLU A 1 227 ? 12.799 -10.254 -21.640 1.00 88.81 227 GLU A O 1
ATOM 1785 N N . VAL A 1 228 ? 11.092 -11.683 -21.898 1.00 87.75 228 VAL A N 1
ATOM 1786 C CA . VAL A 1 228 ? 11.203 -12.278 -20.566 1.00 87.75 228 VAL A CA 1
ATOM 1787 C C . VAL A 1 228 ? 12.141 -13.481 -20.621 1.00 87.75 228 VAL A C 1
ATOM 1789 O O . VAL A 1 228 ? 11.953 -14.371 -21.447 1.00 87.75 228 VAL A O 1
ATOM 1792 N N . PHE A 1 229 ? 13.129 -13.524 -19.725 1.00 89.50 229 PHE A N 1
ATOM 1793 C CA . PHE A 1 229 ? 14.099 -14.623 -19.633 1.00 89.50 229 PHE A CA 1
ATOM 1794 C C . PHE A 1 229 ? 13.983 -15.455 -18.361 1.00 89.50 229 PHE A C 1
ATOM 1796 O O . PHE A 1 229 ? 14.579 -16.528 -18.282 1.00 89.50 229 PHE A O 1
ATOM 1803 N N . SER A 1 230 ? 13.240 -14.982 -17.363 1.00 89.81 230 SER A N 1
ATOM 1804 C CA . SER A 1 230 ? 12.962 -15.754 -16.160 1.00 89.81 230 SER A CA 1
ATOM 1805 C C . SER A 1 230 ? 11.508 -15.623 -15.742 1.00 89.81 230 SER A C 1
ATOM 1807 O O . SER A 1 230 ? 10.856 -14.602 -15.983 1.00 89.81 230 SER A O 1
ATOM 1809 N N . ASP A 1 231 ? 11.034 -16.622 -15.011 1.00 89.88 231 ASP A N 1
ATOM 1810 C CA . ASP A 1 231 ? 9.864 -16.443 -14.163 1.00 89.88 231 ASP A CA 1
ATOM 1811 C C . ASP A 1 231 ? 10.161 -15.385 -13.081 1.00 89.88 231 ASP A C 1
ATOM 1813 O O . ASP A 1 231 ? 11.334 -15.162 -12.741 1.00 89.88 231 ASP A O 1
ATOM 1817 N N . PRO A 1 232 ? 9.137 -14.701 -12.539 1.00 89.12 232 PRO A N 1
ATOM 1818 C CA . PRO A 1 232 ? 9.311 -13.830 -11.385 1.00 89.12 232 PRO A CA 1
ATOM 1819 C C . PRO A 1 232 ? 9.817 -14.608 -10.163 1.00 89.12 232 PRO A C 1
ATOM 1821 O O . PRO A 1 232 ? 9.334 -15.700 -9.866 1.00 89.12 232 PRO A O 1
ATOM 1824 N N . PHE A 1 233 ? 10.749 -14.026 -9.413 1.00 88.88 233 PHE A N 1
ATOM 1825 C CA . PHE A 1 233 ? 11.324 -14.619 -8.204 1.00 88.88 233 PHE A CA 1
ATOM 1826 C C . PHE A 1 233 ? 11.388 -13.609 -7.059 1.00 88.88 233 PHE A C 1
ATOM 1828 O O . PHE A 1 233 ? 11.495 -12.404 -7.273 1.00 88.88 233 PHE A O 1
ATOM 1835 N N . GLU A 1 234 ? 11.288 -14.092 -5.823 1.00 89.69 234 GLU A N 1
ATOM 1836 C CA . GLU A 1 234 ? 11.300 -13.231 -4.639 1.00 89.69 234 GLU A CA 1
ATOM 1837 C C . GLU A 1 234 ? 12.727 -12.742 -4.357 1.00 89.69 234 GLU A C 1
ATOM 1839 O O . GLU A 1 234 ? 13.636 -13.538 -4.130 1.00 89.69 234 GLU A O 1
ATOM 1844 N N . LEU A 1 235 ? 12.919 -11.423 -4.376 1.00 89.25 235 LEU A N 1
ATOM 1845 C CA . LEU A 1 235 ? 14.174 -10.770 -4.000 1.00 89.25 235 LEU A CA 1
ATOM 1846 C C . LEU A 1 235 ? 14.246 -10.549 -2.491 1.00 89.25 235 LEU A C 1
ATOM 1848 O O . LEU A 1 235 ? 15.309 -10.666 -1.885 1.00 89.25 235 LEU A O 1
ATOM 1852 N N . MET A 1 236 ? 13.112 -10.180 -1.893 1.00 88.50 236 MET A N 1
ATOM 1853 C CA . MET A 1 236 ? 13.033 -9.806 -0.490 1.00 88.50 236 MET A CA 1
ATOM 1854 C C . MET A 1 236 ? 11.616 -9.945 0.049 1.00 88.50 236 MET A C 1
ATOM 1856 O O . MET A 1 236 ? 10.643 -9.770 -0.680 1.00 88.50 236 MET A O 1
ATOM 1860 N N . THR A 1 237 ? 11.510 -10.190 1.352 1.00 88.81 237 THR A N 1
ATOM 1861 C CA . THR A 1 237 ? 10.241 -10.253 2.071 1.00 88.81 237 THR A CA 1
ATOM 1862 C C . THR A 1 237 ? 10.315 -9.463 3.371 1.00 88.81 237 THR A C 1
ATOM 1864 O O . THR A 1 237 ? 11.225 -9.665 4.172 1.00 88.81 237 THR A O 1
ATOM 1867 N N . PHE A 1 238 ? 9.283 -8.662 3.626 1.00 87.50 238 PHE A N 1
ATOM 1868 C CA . PHE A 1 238 ? 9.004 -8.026 4.910 1.00 87.50 238 PHE A CA 1
ATOM 1869 C C . PHE A 1 238 ? 7.799 -8.707 5.547 1.00 87.50 238 PHE A C 1
ATOM 1871 O O . PHE A 1 238 ? 6.747 -8.827 4.917 1.00 87.50 238 PHE A O 1
ATOM 1878 N N . ARG A 1 239 ? 7.945 -9.173 6.789 1.00 89.31 239 ARG A N 1
ATOM 1879 C CA . ARG A 1 239 ? 6.864 -9.804 7.555 1.00 89.31 239 ARG A CA 1
ATOM 1880 C C . ARG A 1 239 ? 6.554 -8.960 8.779 1.00 89.31 239 ARG A C 1
ATOM 1882 O O . ARG A 1 239 ? 7.407 -8.803 9.646 1.00 89.31 239 ARG A O 1
ATOM 1889 N N . PHE A 1 240 ? 5.334 -8.444 8.841 1.00 88.31 240 PHE A N 1
ATOM 1890 C CA . PHE A 1 240 ? 4.857 -7.584 9.923 1.00 88.31 240 PHE A CA 1
ATOM 1891 C C . PHE A 1 240 ? 4.043 -8.363 10.967 1.00 88.31 240 PHE A C 1
ATOM 1893 O O . PHE A 1 240 ? 3.815 -7.883 12.075 1.00 88.31 240 PHE A O 1
ATOM 1900 N N . ASP A 1 241 ? 3.634 -9.595 10.658 1.00 79.50 241 ASP A N 1
ATOM 1901 C CA . ASP A 1 241 ? 2.967 -10.529 11.578 1.00 79.50 241 ASP A CA 1
ATOM 1902 C C . ASP A 1 241 ? 3.892 -11.088 12.674 1.00 79.50 241 ASP A C 1
ATOM 1904 O O . ASP A 1 241 ? 3.427 -11.735 13.609 1.00 79.50 241 ASP A O 1
ATOM 1908 N N . LYS A 1 242 ? 5.201 -10.837 12.582 1.00 71.00 242 LYS A N 1
ATOM 1909 C CA . LYS A 1 242 ? 6.202 -11.279 13.557 1.00 71.00 242 LYS A CA 1
ATOM 1910 C C . LYS A 1 242 ? 7.003 -10.089 14.063 1.00 71.00 242 LYS A C 1
ATOM 1912 O O . LYS A 1 242 ? 7.335 -9.193 13.294 1.00 71.00 242 LYS A O 1
ATOM 1917 N N . VAL A 1 243 ? 7.371 -10.108 15.344 1.00 61.75 243 VAL A N 1
ATOM 1918 C CA . VAL A 1 243 ? 8.364 -9.171 15.883 1.00 61.75 243 VAL A CA 1
ATOM 1919 C C . VAL A 1 243 ? 9.710 -9.526 15.252 1.00 61.75 243 VAL A C 1
ATOM 1921 O O . VAL A 1 243 ? 10.349 -10.503 15.639 1.00 61.75 243 VAL A O 1
ATOM 1924 N N . GLN A 1 244 ? 10.109 -8.781 14.227 1.00 54.59 244 GLN A N 1
ATOM 1925 C CA . GLN A 1 244 ? 11.433 -8.882 13.625 1.00 54.59 244 GLN A CA 1
ATOM 1926 C C . GLN A 1 244 ? 12.219 -7.627 13.980 1.00 54.59 244 GLN A C 1
ATOM 1928 O O . GLN A 1 244 ? 11.711 -6.512 13.869 1.00 54.59 244 GLN A O 1
ATOM 1933 N N . VAL A 1 245 ? 13.469 -7.806 14.407 1.00 48.00 245 VAL A N 1
ATOM 1934 C CA . VAL A 1 245 ? 14.426 -6.702 14.462 1.00 48.00 245 VAL A CA 1
ATOM 1935 C C . VAL A 1 245 ? 14.706 -6.330 13.010 1.00 48.00 245 VAL A C 1
ATOM 1937 O O . VAL A 1 245 ? 15.424 -7.047 12.316 1.00 48.00 245 VAL A O 1
ATOM 1940 N N . LEU A 1 246 ? 14.071 -5.261 12.528 1.00 45.69 246 LEU A N 1
ATOM 1941 C CA . LEU A 1 246 ? 14.392 -4.657 11.239 1.00 45.69 246 LEU A CA 1
ATOM 1942 C C . LEU A 1 246 ? 15.843 -4.170 11.324 1.00 45.69 246 LEU A C 1
ATOM 1944 O O . LEU A 1 246 ? 16.133 -3.114 11.882 1.00 45.69 246 LEU A O 1
ATOM 1948 N N . LEU A 1 247 ? 16.775 -4.979 10.819 1.00 37.03 247 LEU A N 1
ATOM 1949 C CA . LEU A 1 247 ? 18.083 -4.481 10.420 1.00 37.03 247 LEU A CA 1
ATOM 1950 C C . LEU A 1 247 ? 17.814 -3.453 9.324 1.00 37.03 247 LEU A C 1
ATOM 1952 O O . LEU A 1 247 ? 17.241 -3.796 8.291 1.00 37.03 247 LEU A O 1
ATOM 1956 N N . PHE A 1 248 ? 18.170 -2.197 9.591 1.00 33.56 248 PHE A N 1
ATOM 1957 C CA . PHE A 1 248 ? 18.152 -1.122 8.608 1.00 33.56 248 PHE A CA 1
ATOM 1958 C C . PHE A 1 248 ? 18.974 -1.566 7.401 1.00 33.56 248 PHE A C 1
ATOM 1960 O O . PHE A 1 248 ? 20.202 -1.545 7.427 1.00 33.56 248 PHE A O 1
ATOM 1967 N N . VAL A 1 249 ? 18.294 -2.004 6.349 1.00 32.41 249 VAL A N 1
ATOM 1968 C CA . VAL A 1 249 ? 18.900 -2.142 5.036 1.00 32.41 249 VAL A CA 1
ATOM 1969 C C . VAL A 1 249 ? 18.316 -1.005 4.219 1.00 32.41 249 VAL A C 1
ATOM 1971 O O . VAL A 1 249 ? 17.116 -0.951 3.958 1.00 32.41 249 VAL A O 1
ATOM 1974 N N . GLN A 1 250 ? 19.174 -0.057 3.867 1.00 28.75 250 GLN A N 1
ATOM 1975 C CA . GLN A 1 250 ? 18.873 0.971 2.889 1.00 28.75 250 GLN A CA 1
ATOM 1976 C C . GLN A 1 250 ? 18.778 0.258 1.534 1.00 28.75 250 GLN A C 1
ATOM 1978 O O . GLN A 1 250 ? 19.788 -0.071 0.915 1.00 28.75 250 GLN A O 1
ATOM 1983 N N . ILE A 1 251 ? 17.563 -0.120 1.140 1.00 33.28 251 ILE A N 1
ATOM 1984 C CA . ILE A 1 251 ? 17.330 -0.947 -0.047 1.00 33.28 251 ILE A CA 1
ATOM 1985 C C . ILE A 1 251 ? 16.861 -0.030 -1.161 1.00 33.28 251 ILE A C 1
ATOM 1987 O O . ILE A 1 251 ? 15.685 0.311 -1.258 1.00 33.28 251 ILE A O 1
ATOM 1991 N N . CYS A 1 252 ? 17.798 0.360 -2.018 1.00 26.17 252 CYS A N 1
ATOM 1992 C CA . CYS A 1 252 ? 17.449 0.832 -3.347 1.00 26.17 252 CYS A CA 1
ATOM 1993 C C . CYS A 1 252 ? 16.975 -0.376 -4.156 1.00 26.17 252 CYS A C 1
ATOM 1995 O O . CYS A 1 252 ? 17.708 -1.359 -4.297 1.00 26.17 252 CYS A O 1
ATOM 1997 N N . PHE A 1 253 ? 15.752 -0.323 -4.679 1.00 33.03 253 PHE A N 1
ATOM 1998 C CA . PHE A 1 253 ? 15.278 -1.345 -5.599 1.00 33.03 253 PHE A CA 1
ATOM 1999 C C . PHE A 1 253 ? 16.090 -1.307 -6.881 1.00 33.03 253 PHE A C 1
ATOM 2001 O O . PHE A 1 253 ? 16.162 -0.289 -7.568 1.00 33.03 253 PHE A O 1
ATOM 2008 N N . VAL A 1 254 ? 16.710 -2.441 -7.184 1.00 31.20 254 VAL A N 1
ATOM 2009 C CA . VAL A 1 254 ? 17.500 -2.617 -8.390 1.00 31.20 254 VAL A CA 1
ATOM 2010 C C . VAL A 1 254 ? 16.688 -3.460 -9.358 1.00 31.20 254 VAL A C 1
ATOM 2012 O O . VAL A 1 254 ? 16.615 -4.681 -9.236 1.00 31.20 254 VAL A O 1
ATOM 2015 N N . THR A 1 255 ? 16.114 -2.820 -10.369 1.00 34.53 255 THR A N 1
ATOM 2016 C CA . THR A 1 255 ? 15.840 -3.509 -11.629 1.00 34.53 255 THR A CA 1
ATOM 2017 C C . THR A 1 255 ? 17.182 -3.630 -12.344 1.00 34.53 255 THR A C 1
ATOM 2019 O O . THR A 1 255 ? 17.546 -2.779 -13.154 1.00 34.53 255 THR A O 1
ATOM 2022 N N . THR A 1 256 ? 17.991 -4.631 -11.988 1.00 29.88 256 THR A N 1
ATOM 2023 C CA . THR A 1 256 ? 19.282 -4.831 -12.657 1.00 29.88 256 THR A CA 1
ATOM 2024 C C . THR A 1 256 ? 19.011 -5.371 -14.055 1.00 29.88 256 THR A C 1
ATOM 2026 O O . THR A 1 256 ? 18.895 -6.579 -14.254 1.00 29.88 256 THR A O 1
ATOM 2029 N N . VAL A 1 257 ? 18.942 -4.492 -15.055 1.00 32.78 257 VAL A N 1
ATOM 2030 C CA . VAL A 1 257 ? 19.038 -4.909 -16.458 1.00 32.78 257 VAL A CA 1
ATOM 2031 C C . VAL A 1 257 ? 20.506 -5.221 -16.730 1.00 32.78 257 VAL A C 1
ATOM 2033 O O . VAL A 1 257 ? 21.275 -4.395 -17.227 1.00 32.78 257 VAL A O 1
ATOM 2036 N N . LYS A 1 258 ? 20.939 -6.425 -16.345 1.00 28.92 258 LYS A N 1
ATOM 2037 C CA . LYS A 1 258 ? 22.250 -6.926 -16.748 1.00 28.92 258 LYS A CA 1
ATOM 2038 C C . LYS A 1 258 ? 22.135 -7.349 -18.209 1.00 28.92 258 LYS A C 1
ATOM 2040 O O . LYS A 1 258 ? 21.700 -8.453 -18.508 1.00 28.92 258 LYS A O 1
ATOM 2045 N N . ALA A 1 259 ? 22.499 -6.443 -19.114 1.00 30.00 259 ALA A N 1
ATOM 2046 C CA . ALA A 1 259 ? 22.739 -6.794 -20.506 1.00 30.00 259 ALA A CA 1
ATOM 2047 C C . ALA A 1 259 ? 23.859 -7.845 -20.535 1.00 30.00 259 ALA A C 1
ATOM 2049 O O . ALA A 1 259 ? 25.019 -7.522 -20.269 1.00 30.00 259 ALA A O 1
ATOM 2050 N N . ILE A 1 260 ? 23.491 -9.102 -20.773 1.00 27.72 260 ILE A N 1
ATOM 2051 C CA . ILE A 1 260 ? 24.437 -10.134 -21.185 1.00 27.72 260 ILE A CA 1
ATOM 2052 C C . ILE A 1 260 ? 24.723 -9.820 -22.655 1.00 27.72 260 ILE A C 1
ATOM 2054 O O . ILE A 1 260 ? 23.803 -9.844 -23.472 1.00 27.72 260 ILE A O 1
ATOM 2058 N N . ALA A 1 261 ? 25.953 -9.392 -22.934 1.00 28.78 261 ALA A N 1
ATOM 2059 C CA . ALA A 1 261 ? 26.473 -9.228 -24.288 1.00 28.78 261 ALA A CA 1
ATOM 2060 C C . ALA A 1 261 ? 26.984 -10.573 -24.810 1.00 28.78 261 ALA A C 1
ATOM 2062 O O . ALA A 1 261 ? 27.505 -11.349 -23.974 1.00 28.78 261 ALA A O 1
#

pLDDT: mean 74.8, std 19.31, range [26.17, 96.88]